Protein AF-A0A6A3ACA2-F1 (afdb_monomer)

Organism: Hibiscus syriacus (NCBI:txid106335)

Secondary structure (DSSP, 8-state):
---------------PPP------------------------------SSHHHHHHHHS-S---SS------TT--HHHHHHHHHHHHHHHHHHHHHHHHHHHHHHHHHHHHHHHHHHHHHHHHHHHHHHTTTTT-HHHHHHTGGGTS-GGG------GGGGSSHHHHHHHHHHHHHHH-HHHHHHTT--HHHHHHHHHHHHHHHHHHHHHHHHS--

Structure (mmCIF, N/CA/C/O backbone):
data_AF-A0A6A3ACA2-F1
#
_entry.id   AF-A0A6A3ACA2-F1
#
loop_
_atom_site.group_PDB
_atom_site.id
_atom_site.type_symbol
_atom_site.label_atom_id
_atom_site.label_alt_id
_atom_site.label_comp_id
_atom_site.label_asym_id
_atom_site.label_entity_id
_atom_site.label_seq_id
_atom_site.pdbx_PDB_ins_code
_atom_site.Cartn_x
_atom_site.Cartn_y
_atom_site.Cartn_z
_atom_site.occupancy
_atom_site.B_iso_or_equiv
_atom_site.auth_seq_id
_atom_site.auth_comp_id
_atom_site.auth_asym_id
_atom_site.auth_atom_id
_atom_site.pdbx_PDB_model_num
ATOM 1 N N . MET A 1 1 ? -35.485 54.788 -25.931 1.00 47.25 1 MET A N 1
ATOM 2 C CA . MET A 1 1 ? -34.136 55.385 -25.833 1.00 47.25 1 MET A CA 1
ATOM 3 C C . MET A 1 1 ? -33.725 55.405 -24.374 1.00 47.25 1 MET A C 1
ATOM 5 O O . MET A 1 1 ? -34.568 55.709 -23.544 1.00 47.25 1 MET A O 1
ATOM 9 N N . GLY A 1 2 ? -32.459 55.101 -24.097 1.00 43.56 2 GLY A N 1
ATOM 10 C CA . GLY A 1 2 ? -31.851 55.176 -22.765 1.00 43.56 2 GLY A CA 1
ATOM 11 C C . GLY A 1 2 ? -31.541 53.794 -22.188 1.00 43.56 2 GLY A C 1
ATOM 12 O O . GLY A 1 2 ? -32.318 52.868 -22.372 1.00 43.56 2 GLY A O 1
ATOM 13 N N . SER A 1 3 ? -30.416 53.531 -21.534 1.00 47.91 3 SER A N 1
ATOM 14 C CA . SER A 1 3 ? -29.165 54.272 -21.349 1.00 47.91 3 SER A CA 1
ATOM 15 C C . SER A 1 3 ? -28.106 53.217 -20.996 1.00 47.91 3 SER A C 1
ATOM 17 O O . SER A 1 3 ? -28.395 52.280 -20.257 1.00 47.91 3 SER A O 1
ATOM 19 N N . ARG A 1 4 ? -26.887 53.344 -21.532 1.00 50.41 4 ARG A N 1
ATOM 20 C CA . ARG A 1 4 ? -25.704 52.593 -21.068 1.00 50.41 4 ARG A CA 1
ATOM 21 C C . ARG A 1 4 ? -25.206 53.170 -19.737 1.00 50.41 4 ARG A C 1
ATOM 23 O O . ARG A 1 4 ? -25.354 54.370 -19.516 1.00 50.41 4 ARG A O 1
ATOM 30 N N . PRO A 1 5 ? -24.532 52.354 -18.915 1.00 53.28 5 PRO A N 1
ATOM 31 C CA . PRO A 1 5 ? -23.137 52.656 -18.537 1.00 53.28 5 PRO A CA 1
ATOM 32 C C . PRO A 1 5 ? -22.272 51.369 -18.535 1.00 53.28 5 PRO A C 1
ATOM 34 O O . PRO A 1 5 ? -22.750 50.302 -18.180 1.00 53.28 5 PRO A O 1
ATOM 37 N N . SER A 1 6 ? -21.091 51.307 -19.159 1.00 43.03 6 SER A N 1
ATOM 38 C CA . SER A 1 6 ? -19.774 51.918 -18.866 1.00 43.03 6 SER A CA 1
ATOM 39 C C . SER A 1 6 ? -18.926 51.170 -17.811 1.00 43.03 6 SER A C 1
ATOM 41 O O . SER A 1 6 ? -19.187 51.253 -16.621 1.00 43.03 6 SER A O 1
ATOM 43 N N . SER A 1 7 ? -17.880 50.506 -18.333 1.00 44.88 7 SER A N 1
ATOM 44 C CA . SER A 1 7 ? -16.470 50.430 -17.880 1.00 44.88 7 SER A CA 1
ATOM 45 C C . SER A 1 7 ? -16.056 49.774 -16.542 1.00 44.88 7 SER A C 1
ATOM 47 O O . SER A 1 7 ? -16.147 50.386 -15.491 1.00 44.88 7 SER A O 1
ATOM 49 N N . ALA A 1 8 ? -15.469 48.569 -16.673 1.00 52.50 8 ALA A N 1
ATOM 50 C CA . ALA A 1 8 ? -14.104 48.118 -16.292 1.00 52.50 8 ALA A CA 1
ATOM 51 C C . ALA A 1 8 ? -13.493 48.332 -14.862 1.00 52.50 8 ALA A C 1
ATOM 53 O O . ALA A 1 8 ? -13.863 49.253 -14.148 1.00 52.50 8 ALA A O 1
ATOM 54 N N . PRO A 1 9 ? -12.512 47.483 -14.439 1.00 49.97 9 PRO A N 1
ATOM 55 C CA . PRO A 1 9 ? -12.306 47.059 -13.038 1.00 49.97 9 PRO A CA 1
ATOM 56 C C . PRO A 1 9 ? -10.970 47.489 -12.375 1.00 49.97 9 PRO A C 1
ATOM 58 O O . PRO A 1 9 ? -10.012 47.787 -13.086 1.00 49.97 9 PRO A O 1
ATOM 61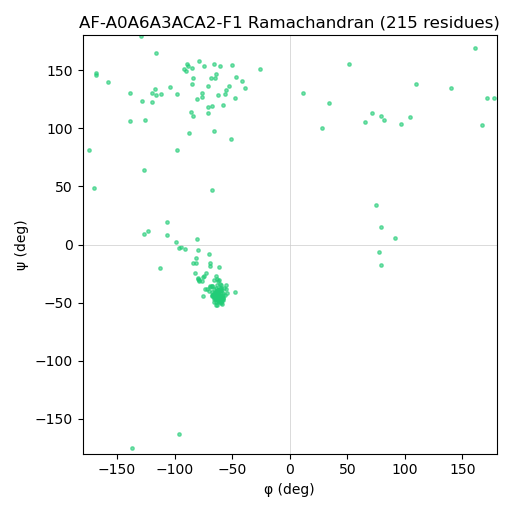 N N . ARG A 1 10 ? -10.883 47.406 -11.023 1.00 42.62 10 ARG A N 1
ATOM 62 C CA . ARG A 1 10 ? -9.692 47.172 -10.130 1.00 42.62 10 ARG A CA 1
ATOM 63 C C . ARG A 1 10 ? -9.999 47.625 -8.674 1.00 42.62 10 ARG A C 1
ATOM 65 O O . ARG A 1 10 ? -10.922 48.411 -8.513 1.00 42.62 10 ARG A O 1
ATOM 72 N N . PRO A 1 11 ? -9.177 47.329 -7.637 1.00 46.31 11 PRO A N 1
ATOM 73 C CA . PRO A 1 11 ? -8.408 46.127 -7.302 1.00 46.31 11 PRO A CA 1
ATOM 74 C C . PRO A 1 11 ? -8.650 45.631 -5.842 1.00 46.31 11 PRO A C 1
ATOM 76 O O . PRO A 1 11 ? -9.384 46.210 -5.052 1.00 46.31 11 PRO A O 1
ATOM 79 N N . ARG A 1 12 ? -7.971 44.524 -5.525 1.00 35.66 12 ARG A N 1
ATOM 80 C CA . ARG A 1 12 ? -7.859 43.761 -4.268 1.00 35.66 12 ARG A CA 1
ATOM 81 C C . ARG A 1 12 ? -7.461 44.591 -3.033 1.00 35.66 12 ARG A C 1
ATOM 83 O O . ARG A 1 12 ? -6.466 45.306 -3.085 1.00 35.66 12 ARG A O 1
ATOM 90 N N . ALA A 1 13 ? -8.135 44.354 -1.904 1.00 36.62 13 ALA A N 1
ATOM 91 C CA . ALA A 1 13 ? -7.670 44.717 -0.564 1.00 36.62 13 ALA A CA 1
ATOM 92 C C . ALA A 1 13 ? -7.732 43.488 0.360 1.00 36.62 13 ALA A C 1
ATOM 94 O O . ALA A 1 13 ? -8.762 42.829 0.482 1.00 36.62 13 ALA A O 1
ATOM 95 N N . THR A 1 14 ? -6.588 43.152 0.947 1.00 38.88 14 THR A N 1
ATOM 96 C CA . THR A 1 14 ? -6.381 42.136 1.984 1.00 38.88 14 THR A CA 1
ATOM 97 C C . THR A 1 14 ? -6.773 42.714 3.342 1.00 38.88 14 THR A C 1
ATOM 99 O O . THR A 1 14 ? -6.237 43.754 3.718 1.00 38.88 14 THR A O 1
ATOM 102 N N . ALA A 1 15 ? -7.671 42.050 4.071 1.00 38.25 15 ALA A N 1
ATOM 103 C CA . ALA A 1 15 ? -8.014 42.390 5.450 1.00 38.25 15 ALA A CA 1
ATOM 104 C C . ALA A 1 15 ? -7.358 41.392 6.417 1.00 38.25 15 ALA A C 1
ATOM 106 O O . ALA A 1 15 ? -7.331 40.190 6.162 1.00 38.25 15 ALA A O 1
ATOM 107 N N . SER A 1 16 ? -6.787 41.951 7.475 1.00 38.53 16 SER A N 1
ATOM 108 C CA . SER A 1 16 ? -5.917 41.368 8.494 1.00 38.53 16 SER A CA 1
ATOM 109 C C . SER A 1 16 ? -6.671 40.846 9.726 1.00 38.53 16 SER A C 1
ATOM 111 O O . SER A 1 16 ? -7.704 41.398 10.101 1.00 38.53 16 SER A O 1
ATOM 113 N N . ASP A 1 17 ? -6.087 39.826 10.364 1.00 41.94 17 ASP A N 1
ATOM 114 C CA . ASP A 1 17 ? -6.411 39.275 11.691 1.00 41.94 17 ASP A CA 1
ATOM 115 C C . ASP A 1 17 ? -6.261 40.292 12.846 1.00 41.94 17 ASP A C 1
ATOM 117 O O . ASP A 1 17 ? -5.400 41.176 12.771 1.00 41.94 17 ASP A O 1
ATOM 121 N N . PRO A 1 18 ? -7.003 40.129 13.962 1.00 44.16 18 PRO A N 1
ATOM 122 C CA . PRO A 1 18 ? -6.742 40.826 15.216 1.00 44.16 18 PRO A CA 1
ATOM 123 C C . PRO A 1 18 ? -5.942 39.956 16.207 1.00 44.16 18 PRO A C 1
ATOM 125 O O . PRO A 1 18 ? -6.336 38.839 16.540 1.00 44.16 18 PRO A O 1
ATOM 128 N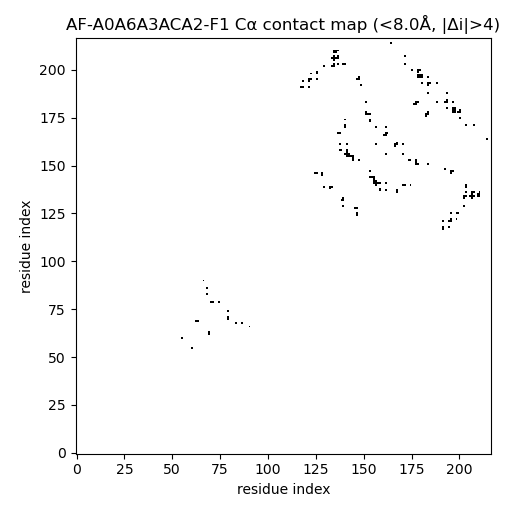 N . VAL A 1 19 ? -4.851 40.509 16.747 1.00 36.22 19 VAL A N 1
ATOM 129 C CA . VAL A 1 19 ? -4.143 39.992 17.932 1.00 36.22 19 VAL A CA 1
ATOM 130 C C . VAL A 1 19 ? -4.338 40.977 19.082 1.00 36.22 19 VAL A C 1
ATOM 132 O O . VAL A 1 19 ? -4.146 42.181 18.919 1.00 36.22 19 VAL A O 1
ATOM 135 N N . PHE A 1 20 ? -4.753 40.434 20.227 1.00 35.25 20 PHE A N 1
ATOM 136 C CA . PHE A 1 20 ? -4.982 41.130 21.488 1.00 35.25 20 PHE A CA 1
ATOM 137 C C . PHE A 1 20 ? -3.715 41.175 22.359 1.00 35.25 20 PHE A C 1
ATOM 139 O O . PHE A 1 20 ? -2.813 40.349 22.243 1.00 35.25 20 PHE A O 1
ATOM 146 N N . ASP A 1 21 ? -3.737 42.196 23.207 1.00 33.06 21 ASP A N 1
ATOM 147 C CA . ASP A 1 21 ? -2.762 42.838 24.082 1.00 33.06 21 ASP A CA 1
ATOM 148 C C . ASP A 1 21 ? -1.929 41.949 25.034 1.00 33.06 21 ASP A C 1
ATOM 150 O O . ASP A 1 21 ? -2.361 40.884 25.476 1.00 33.06 21 ASP A O 1
ATOM 154 N N . GLY A 1 22 ? -0.738 42.440 25.401 1.00 34.34 22 GLY A N 1
ATOM 155 C CA . GLY A 1 22 ? 0.149 41.812 26.385 1.00 34.34 22 GLY A CA 1
ATOM 156 C C . GLY A 1 22 ? 1.389 42.652 26.710 1.00 34.34 22 GLY A C 1
ATOM 157 O O . GLY A 1 22 ? 2.472 42.441 26.172 1.00 34.34 22 GLY A O 1
ATOM 158 N N . GLN A 1 23 ? 1.200 43.627 27.591 1.00 38.34 23 GLN A N 1
ATOM 159 C CA . GLN A 1 23 ? 2.111 44.691 28.009 1.00 38.34 23 GLN A CA 1
ATOM 160 C C . GLN A 1 23 ? 3.479 44.272 28.615 1.00 38.34 23 GLN A C 1
ATOM 162 O O . GLN A 1 23 ? 3.570 43.655 29.669 1.00 38.34 23 GLN A O 1
ATOM 167 N N . ASN A 1 24 ? 4.539 44.727 27.938 1.00 33.62 24 ASN A N 1
ATOM 168 C CA . ASN A 1 24 ? 5.817 45.329 28.373 1.00 33.62 24 ASN A CA 1
ATOM 169 C C . ASN A 1 24 ? 6.249 45.296 29.869 1.00 33.62 24 ASN A C 1
ATOM 171 O O . ASN A 1 24 ? 5.550 45.862 30.710 1.00 33.62 24 ASN A O 1
ATOM 175 N N . LYS A 1 25 ? 7.499 44.859 30.151 1.00 34.81 25 LYS A N 1
ATOM 176 C CA . LYS A 1 25 ? 8.558 45.664 30.832 1.00 34.81 25 LYS A CA 1
ATOM 177 C C . LYS A 1 25 ? 9.878 44.900 31.100 1.00 34.81 25 LYS A C 1
ATOM 179 O O . LYS A 1 25 ? 9.884 43.920 31.830 1.00 34.81 25 LYS A O 1
ATOM 184 N N . GLY A 1 26 ? 10.993 45.487 30.635 1.00 29.75 26 GLY A N 1
ATOM 185 C CA . GLY A 1 26 ? 12.247 45.646 31.406 1.00 29.75 26 GLY A CA 1
ATOM 186 C C . GLY A 1 26 ? 13.385 44.621 31.230 1.00 29.75 26 GLY A C 1
ATOM 187 O O . GLY A 1 26 ? 13.356 43.561 31.839 1.00 29.75 26 GLY A O 1
ATOM 188 N N . GLY A 1 27 ? 14.444 44.989 30.492 1.00 27.48 27 GLY A N 1
ATOM 189 C CA . GLY A 1 27 ? 15.825 44.488 30.703 1.00 27.48 27 GLY A CA 1
ATOM 190 C C . GLY A 1 27 ? 16.649 45.477 31.562 1.00 27.48 27 GLY A C 1
ATOM 191 O O . GLY A 1 27 ? 16.025 46.388 32.113 1.00 27.48 27 GLY A O 1
ATOM 192 N N . PRO A 1 28 ? 18.006 45.428 31.615 1.00 46.38 28 PRO A N 1
ATOM 193 C CA . PRO A 1 28 ? 18.956 44.477 31.005 1.00 46.38 28 PRO A CA 1
ATOM 194 C C . PRO A 1 28 ? 20.129 44.016 31.939 1.00 46.38 28 PRO A C 1
ATOM 196 O O . PRO A 1 28 ? 20.223 44.414 33.092 1.00 46.38 28 PRO A O 1
ATOM 199 N N . GLU A 1 29 ? 21.060 43.237 31.358 1.00 28.83 29 GLU A N 1
ATOM 200 C CA . GLU A 1 29 ? 22.532 43.247 31.587 1.00 28.83 29 GLU A CA 1
ATOM 201 C C . GLU A 1 29 ? 23.255 42.147 32.437 1.00 28.83 29 GLU A C 1
ATOM 203 O O . GLU A 1 29 ? 23.161 42.071 33.654 1.00 28.83 29 GLU A O 1
ATOM 208 N N . VAL A 1 30 ? 24.026 41.317 31.702 1.00 32.09 30 VAL A N 1
ATOM 209 C CA . VAL A 1 30 ? 25.399 40.754 31.877 1.00 32.09 30 VAL A CA 1
ATOM 210 C C . VAL A 1 30 ? 25.958 40.410 33.275 1.00 32.09 30 VAL A C 1
ATOM 212 O O . VAL A 1 30 ? 26.288 41.295 34.049 1.00 32.09 30 VAL A O 1
ATOM 215 N N . ALA A 1 31 ? 26.338 39.134 33.482 1.00 31.28 31 ALA A N 1
ATOM 216 C CA . ALA A 1 31 ? 27.654 38.745 34.031 1.00 31.28 31 ALA A CA 1
ATOM 217 C C . ALA A 1 31 ? 27.946 37.235 33.899 1.00 31.28 31 ALA A C 1
ATOM 219 O O . ALA A 1 31 ? 27.084 36.369 33.971 1.00 31.28 31 ALA A O 1
ATOM 220 N N . ARG A 1 32 ? 29.230 36.958 33.689 1.00 29.80 32 ARG A N 1
ATOM 221 C CA . ARG A 1 32 ? 29.922 35.699 33.380 1.00 29.80 32 ARG A CA 1
ATOM 222 C C . ARG A 1 32 ? 30.357 34.995 34.681 1.00 29.80 32 ARG A C 1
ATOM 224 O O . ARG A 1 32 ? 30.800 35.711 35.572 1.00 29.80 32 ARG A O 1
ATOM 231 N N . ARG A 1 33 ? 30.413 33.647 34.701 1.00 30.69 33 ARG A N 1
ATOM 232 C CA . ARG A 1 33 ? 31.520 32.770 35.206 1.00 30.69 33 ARG A CA 1
ATOM 233 C C . ARG A 1 33 ? 31.092 31.501 35.990 1.00 30.69 33 ARG A C 1
ATOM 235 O O . ARG A 1 33 ? 30.312 31.559 36.926 1.00 30.69 33 ARG A O 1
ATOM 242 N N . THR A 1 34 ? 31.761 30.401 35.604 1.00 29.86 34 THR A N 1
ATOM 243 C CA . THR A 1 34 ? 32.334 29.286 36.403 1.00 29.86 34 THR A CA 1
ATOM 244 C C . THR A 1 34 ? 31.437 28.236 37.086 1.00 29.86 34 THR A C 1
ATOM 246 O O . THR A 1 34 ? 30.817 28.487 38.109 1.00 29.86 34 THR A O 1
ATOM 249 N N . SER A 1 35 ? 31.552 26.996 36.579 1.00 36.69 35 SER A N 1
ATOM 250 C CA . SER A 1 35 ? 31.660 25.735 37.348 1.00 36.69 35 SER A CA 1
ATOM 251 C C . SER A 1 35 ? 32.602 25.916 38.551 1.00 36.69 35 SER A C 1
ATOM 253 O O . SER A 1 35 ? 33.612 26.595 38.387 1.00 36.69 35 SER A O 1
ATOM 255 N N . VAL A 1 36 ? 32.385 25.385 39.758 1.00 32.19 36 VAL A N 1
ATOM 256 C CA . VAL A 1 36 ? 32.336 23.973 40.192 1.00 32.19 36 VAL A CA 1
ATOM 257 C C . VAL A 1 36 ? 31.750 23.957 41.622 1.00 32.19 36 VAL A C 1
ATOM 259 O O . VAL A 1 36 ? 32.039 24.881 42.378 1.00 32.19 36 VAL A O 1
ATOM 262 N N . GLY A 1 37 ? 31.006 22.924 42.043 1.00 30.41 37 GLY A N 1
ATOM 263 C CA . GLY A 1 37 ? 30.643 22.777 43.464 1.00 30.41 37 GLY A CA 1
ATOM 264 C C . GLY A 1 37 ? 29.543 21.759 43.784 1.00 30.41 37 GLY A C 1
ATOM 265 O O . GLY A 1 37 ? 28.365 22.023 43.602 1.00 30.41 37 GLY A O 1
ATOM 266 N N . SER A 1 38 ? 29.990 20.608 44.275 1.00 31.08 38 SER A N 1
ATOM 267 C CA . SER A 1 38 ? 29.355 19.433 44.890 1.00 31.08 38 SER A CA 1
ATOM 268 C C . SER A 1 38 ? 27.993 19.515 45.623 1.00 31.08 38 SER A C 1
ATOM 270 O O . SER A 1 38 ? 27.727 20.431 46.389 1.00 31.08 38 SER A O 1
ATOM 272 N N . SER A 1 39 ? 27.297 18.362 45.568 1.00 32.31 39 SER A N 1
ATOM 273 C CA . SER A 1 39 ? 26.507 17.701 46.637 1.00 32.31 39 SER A CA 1
ATOM 274 C C . SER A 1 39 ? 25.087 18.195 46.979 1.00 32.31 39 SER A C 1
ATOM 276 O O . SER A 1 39 ? 24.910 19.161 47.710 1.00 32.31 39 SER A O 1
ATOM 278 N N . SER A 1 40 ? 24.062 17.392 46.650 1.00 37.16 40 SER A N 1
ATOM 279 C CA . SER A 1 40 ? 23.339 16.554 47.639 1.00 37.16 40 SER A CA 1
ATOM 280 C C . SER A 1 40 ? 22.074 15.884 47.060 1.00 37.16 40 SER A C 1
ATOM 282 O O . SER A 1 40 ? 21.192 16.508 46.487 1.00 37.16 40 SER A O 1
ATOM 284 N N . SER A 1 41 ? 22.029 14.561 47.215 1.00 35.19 41 SER A N 1
ATOM 285 C CA . SER A 1 41 ? 20.892 13.745 47.662 1.00 35.19 41 SER A CA 1
ATOM 286 C C . SER A 1 41 ? 19.456 14.230 47.399 1.00 35.19 41 SER A C 1
ATOM 288 O O . SER A 1 41 ? 18.876 14.882 48.256 1.00 35.19 41 SER A O 1
ATOM 290 N N . MET A 1 42 ? 18.787 13.710 46.363 1.00 38.16 42 MET A N 1
ATOM 291 C CA . MET A 1 42 ? 17.349 13.415 46.461 1.00 38.16 42 MET A CA 1
ATOM 292 C C . MET A 1 42 ? 17.040 12.085 45.779 1.00 38.16 42 MET A C 1
ATOM 294 O O . MET A 1 42 ? 17.089 11.933 44.560 1.00 38.16 42 MET A O 1
ATOM 298 N N . LYS A 1 43 ? 16.776 11.086 46.621 1.00 40.56 43 LYS A N 1
ATOM 299 C CA . LYS A 1 43 ? 16.369 9.743 46.228 1.00 40.56 43 LYS A CA 1
ATOM 300 C C . LYS A 1 43 ? 14.945 9.829 45.685 1.00 40.56 43 LYS A C 1
ATOM 302 O O . LYS A 1 43 ? 14.020 10.213 46.393 1.00 40.56 43 LYS A O 1
ATOM 307 N N . LYS A 1 44 ? 14.799 9.473 44.414 1.00 39.38 44 LYS A N 1
ATOM 308 C CA . LYS A 1 44 ? 13.535 9.295 43.703 1.00 39.38 44 LYS A CA 1
ATOM 309 C C . LYS A 1 44 ? 12.794 8.104 44.319 1.00 39.38 44 LYS A C 1
ATOM 311 O O . LYS A 1 44 ? 13.103 6.960 43.999 1.00 39.38 44 LYS A O 1
ATOM 316 N N . ALA A 1 45 ? 11.856 8.366 45.225 1.00 35.75 45 ALA A N 1
ATOM 317 C CA . ALA A 1 45 ? 10.912 7.356 45.684 1.00 35.75 45 ALA A CA 1
ATOM 318 C C . ALA A 1 45 ? 9.743 7.296 44.694 1.00 35.75 45 ALA A C 1
ATOM 320 O O . ALA A 1 45 ? 8.965 8.235 44.545 1.00 35.75 45 ALA A O 1
ATOM 321 N N . SER A 1 46 ? 9.694 6.183 43.971 1.00 46.44 46 SER A N 1
ATOM 322 C CA . SER A 1 46 ? 8.548 5.723 43.201 1.00 46.44 46 SER A CA 1
ATOM 323 C C . SER A 1 46 ? 7.472 5.262 44.183 1.00 46.44 46 SER A C 1
ATOM 325 O O . SER A 1 46 ? 7.675 4.264 44.867 1.00 46.44 46 SER A O 1
ATOM 327 N N . SER A 1 47 ? 6.342 5.966 44.252 1.00 42.44 47 SER A N 1
ATOM 328 C CA . SER A 1 47 ? 5.227 5.617 45.144 1.00 42.44 47 SER A CA 1
ATOM 329 C C . SER A 1 47 ? 3.920 5.511 44.362 1.00 42.44 47 SER A C 1
ATOM 331 O O . SER A 1 47 ? 2.991 6.280 44.568 1.00 42.44 47 SER A O 1
ATOM 333 N N . THR A 1 48 ? 3.841 4.547 43.445 1.00 50.06 48 THR A N 1
ATOM 334 C CA . THR A 1 48 ? 2.560 4.054 42.902 1.00 50.06 48 THR A CA 1
ATOM 335 C C . THR A 1 48 ? 2.005 2.874 43.710 1.00 50.06 48 THR A C 1
ATOM 337 O O . THR A 1 48 ? 0.892 2.432 43.450 1.00 50.06 48 THR A O 1
ATOM 340 N N . ALA A 1 49 ? 2.740 2.391 44.720 1.00 51.28 49 ALA A N 1
ATOM 341 C CA . ALA A 1 49 ? 2.344 1.256 45.557 1.00 51.28 49 ALA A CA 1
ATOM 342 C C . ALA A 1 49 ? 1.352 1.611 46.686 1.00 51.28 49 ALA A C 1
ATOM 344 O O . ALA A 1 49 ? 0.709 0.717 47.216 1.00 51.28 49 ALA A O 1
ATOM 345 N N . ASN A 1 50 ? 1.177 2.895 47.026 1.00 50.50 50 ASN A N 1
ATOM 346 C CA . ASN A 1 50 ? 0.410 3.304 48.215 1.00 50.50 50 ASN A CA 1
ATOM 347 C C . ASN A 1 50 ? -1.058 3.682 47.938 1.00 50.50 50 ASN A C 1
ATOM 349 O O . ASN A 1 50 ? -1.785 3.995 48.871 1.00 50.50 50 ASN A O 1
ATOM 353 N N . ILE A 1 51 ? -1.512 3.676 46.678 1.00 55.75 51 ILE A N 1
ATOM 354 C CA . ILE A 1 51 ? -2.894 4.073 46.333 1.00 55.75 51 ILE A CA 1
ATOM 355 C C . ILE A 1 51 ? -3.888 2.928 46.601 1.00 55.75 51 ILE A C 1
ATOM 357 O O . ILE A 1 51 ? -5.052 3.169 46.906 1.00 55.75 51 ILE A O 1
ATOM 361 N N . VAL A 1 52 ? -3.435 1.675 46.499 1.00 54.62 52 VAL A N 1
ATOM 362 C CA . VAL A 1 52 ? -4.298 0.492 46.667 1.00 54.62 52 VAL A CA 1
ATOM 363 C C . VAL A 1 52 ? -4.640 0.203 48.132 1.00 54.62 52 VAL A C 1
ATOM 365 O O . VAL A 1 52 ? -5.743 -0.255 48.407 1.00 54.62 52 VAL A O 1
ATOM 368 N N . ASP A 1 53 ? -3.732 0.522 49.056 1.00 51.34 53 ASP A N 1
ATOM 369 C CA . ASP A 1 53 ? -3.860 0.238 50.496 1.00 51.34 53 ASP A CA 1
ATOM 370 C C . ASP A 1 53 ? -4.786 1.241 51.221 1.00 51.34 53 ASP A C 1
ATOM 372 O O . ASP A 1 53 ? -5.509 0.913 52.167 1.00 51.34 53 ASP A O 1
ATOM 376 N N . ASP A 1 54 ? -4.828 2.479 50.724 1.00 52.38 54 ASP A N 1
ATOM 377 C CA . ASP A 1 54 ? -5.633 3.563 51.299 1.00 52.38 54 ASP A CA 1
ATOM 378 C C . ASP A 1 54 ? -7.134 3.413 50.973 1.00 52.38 54 ASP A C 1
ATOM 380 O O . ASP A 1 54 ? -8.010 3.761 51.766 1.00 52.38 54 ASP A O 1
ATOM 384 N N . LEU A 1 55 ? -7.459 2.775 49.843 1.00 51.03 55 LEU A N 1
ATOM 385 C CA . LEU A 1 55 ? -8.843 2.474 49.459 1.00 51.03 55 LEU A CA 1
ATOM 386 C C . LEU A 1 55 ? -9.461 1.318 50.261 1.00 51.03 55 LEU A C 1
AT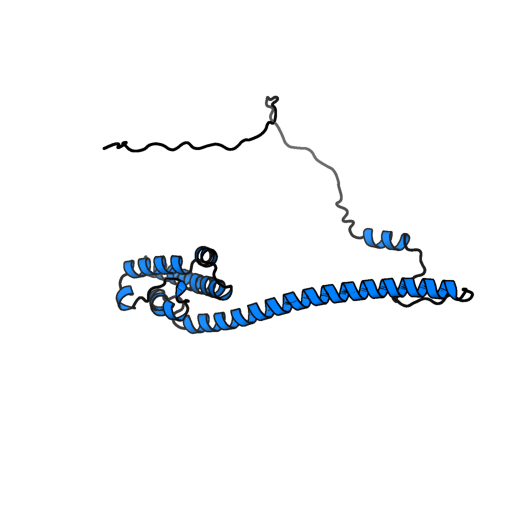OM 388 O O . LEU A 1 55 ? -10.678 1.304 50.457 1.00 51.03 55 LEU A O 1
ATOM 392 N N . SER A 1 56 ? -8.651 0.379 50.761 1.00 55.78 56 SER A N 1
ATOM 393 C CA . SER A 1 56 ? -9.122 -0.701 51.643 1.00 55.78 56 SER A CA 1
ATOM 394 C C . SER A 1 56 ? -9.461 -0.230 53.056 1.00 55.78 56 SER A C 1
ATOM 396 O O . SER A 1 56 ? -10.287 -0.848 53.720 1.00 55.78 56 SER A O 1
ATOM 398 N N . SER A 1 57 ? -8.875 0.877 53.515 1.00 55.44 57 SER A N 1
ATOM 399 C CA . SER A 1 57 ? -9.072 1.368 54.886 1.00 55.44 57 SER A CA 1
ATOM 400 C C . SER A 1 57 ? -10.364 2.180 55.058 1.00 55.44 57 SER A C 1
ATOM 402 O O . SER A 1 57 ? -10.921 2.235 56.153 1.00 55.44 57 SER A O 1
ATOM 404 N N . ILE A 1 58 ? -10.888 2.770 53.976 1.00 58.72 58 ILE A N 1
ATOM 405 C CA . ILE A 1 58 ? -12.170 3.500 53.973 1.00 58.72 58 ILE A CA 1
ATOM 406 C C . ILE A 1 58 ? -13.375 2.546 53.892 1.00 58.72 58 ILE A C 1
ATOM 408 O O . ILE A 1 58 ? -14.446 2.850 54.421 1.00 58.72 58 ILE A O 1
ATOM 412 N N . PHE A 1 59 ? -13.216 1.377 53.268 1.00 57.47 59 PHE A N 1
ATOM 413 C CA . PHE A 1 59 ? -14.254 0.348 53.192 1.00 57.47 59 PHE A CA 1
ATOM 414 C C . PHE A 1 59 ? -14.002 -0.700 54.281 1.00 57.47 59 PHE A C 1
ATOM 416 O O . PHE A 1 59 ? -13.382 -1.729 54.040 1.00 57.47 59 PHE A O 1
ATOM 423 N N . GLY A 1 60 ? -14.436 -0.390 55.507 1.00 43.31 60 GLY A N 1
ATOM 424 C CA . GLY A 1 60 ? -14.207 -1.201 56.705 1.00 43.31 60 GLY A CA 1
ATOM 425 C C . GLY A 1 60 ? -14.309 -2.716 56.481 1.00 43.31 60 GLY A C 1
ATOM 426 O O . GLY A 1 60 ? -15.236 -3.212 55.841 1.00 43.31 60 GLY A O 1
ATOM 427 N N . ALA A 1 61 ? -13.329 -3.429 57.036 1.00 44.56 61 ALA A N 1
ATOM 428 C CA . ALA A 1 61 ? -13.154 -4.873 56.990 1.00 44.56 61 ALA A CA 1
ATOM 429 C C . ALA A 1 61 ? -14.416 -5.655 57.414 1.00 44.56 61 ALA A C 1
ATOM 431 O O . ALA A 1 61 ? -14.605 -5.950 58.589 1.00 44.56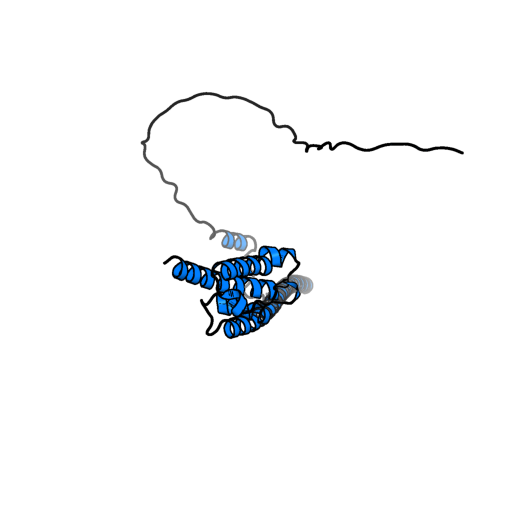 61 ALA A O 1
ATOM 432 N N . ALA A 1 62 ? -15.265 -5.986 56.436 1.00 44.22 62 ALA A N 1
ATOM 433 C CA . ALA A 1 62 ? -16.230 -7.093 56.434 1.00 44.22 62 ALA A CA 1
ATOM 434 C C . ALA A 1 62 ? -16.840 -7.279 55.027 1.00 44.22 62 ALA A C 1
ATOM 436 O O . ALA A 1 62 ? -18.056 -7.340 54.858 1.00 44.22 62 ALA A O 1
ATOM 437 N N . ALA A 1 63 ? -16.002 -7.331 53.992 1.00 44.53 63 ALA A N 1
ATOM 438 C CA . ALA A 1 63 ? -16.403 -7.863 52.697 1.00 44.53 63 ALA A CA 1
ATOM 439 C C . ALA A 1 63 ? -15.403 -8.957 52.338 1.00 44.53 63 ALA A C 1
ATOM 441 O O . ALA A 1 63 ? -14.237 -8.675 52.059 1.00 44.53 63 ALA A O 1
ATOM 442 N N . SER A 1 64 ? -15.846 -10.211 52.414 1.00 42.88 64 SER A N 1
ATOM 443 C CA . SER A 1 64 ? -15.127 -11.333 51.820 1.00 42.88 64 SER A CA 1
ATOM 444 C C . SER A 1 64 ? -14.695 -10.978 50.387 1.00 42.88 64 SER A C 1
ATOM 446 O O . SER A 1 64 ? -15.432 -10.297 49.676 1.00 42.88 64 SER A O 1
ATOM 448 N N . PRO A 1 65 ? -13.519 -11.436 49.927 1.00 49.75 65 PRO A N 1
ATOM 449 C CA . PRO A 1 65 ? -13.047 -11.180 48.567 1.00 49.75 65 PRO A CA 1
ATOM 450 C C . PRO A 1 65 ? -13.865 -11.938 47.507 1.00 49.75 65 PRO A C 1
ATOM 452 O O . PRO A 1 65 ? -13.694 -11.705 46.311 1.00 49.75 65 PRO A O 1
ATOM 455 N N . SER A 1 66 ? -14.760 -12.841 47.922 1.00 51.44 66 SER A N 1
ATOM 456 C CA . SER A 1 66 ? -15.808 -13.369 47.061 1.00 51.44 66 SER A CA 1
ATOM 457 C C . SER A 1 66 ? -16.894 -12.304 46.942 1.00 51.44 66 SER A C 1
ATOM 459 O O . SER A 1 66 ? -17.386 -11.801 47.945 1.00 51.44 66 SER A O 1
ATOM 461 N N . GLY A 1 67 ? -17.280 -11.932 45.722 1.00 58.78 67 GLY A N 1
ATOM 462 C CA . GLY A 1 67 ? -18.423 -11.047 45.472 1.00 58.78 67 GLY A CA 1
ATOM 463 C C . GLY A 1 67 ? -19.757 -11.705 45.837 1.00 58.78 67 GLY A C 1
ATOM 464 O O . GLY A 1 67 ? -20.670 -11.706 45.025 1.00 58.78 67 GLY A O 1
ATOM 465 N N . GLU A 1 68 ? -19.849 -12.328 47.005 1.00 64.88 68 GLU A N 1
ATOM 466 C CA . GLU A 1 68 ? -20.900 -13.218 47.466 1.00 64.88 68 GLU A CA 1
ATOM 467 C C . GLU A 1 68 ? -21.580 -12.583 48.685 1.00 64.88 68 GLU A C 1
ATOM 469 O O . GLU A 1 68 ? -20.930 -12.031 49.576 1.00 64.88 68 GLU A O 1
ATOM 474 N N . PHE A 1 69 ? -22.914 -12.587 48.695 1.00 75.75 69 PHE A N 1
ATOM 475 C CA . PHE A 1 69 ? -23.698 -11.886 49.708 1.00 75.75 69 PHE A CA 1
ATOM 476 C C . PHE A 1 69 ? -23.516 -12.534 51.089 1.00 75.75 69 PHE A C 1
ATOM 478 O O . PHE A 1 69 ? -23.861 -13.695 51.281 1.00 75.75 69 PHE A O 1
ATOM 485 N N . GLN A 1 70 ? -23.007 -11.775 52.062 1.00 76.12 70 GLN A N 1
ATOM 486 C CA . GLN A 1 70 ? -22.737 -12.283 53.408 1.00 76.12 70 GLN A CA 1
ATOM 487 C C . GLN A 1 70 ? -23.976 -12.211 54.316 1.00 76.12 70 GLN A C 1
ATOM 489 O O . GLN A 1 70 ? -24.432 -11.120 54.690 1.00 76.12 70 GLN A O 1
ATOM 494 N N . GLU A 1 71 ? -24.486 -13.380 54.705 1.00 70.12 71 GLU A N 1
ATOM 495 C CA . GLU A 1 71 ? -25.583 -13.528 55.664 1.00 70.12 71 GLU A CA 1
ATOM 496 C C . GLU A 1 71 ? -25.139 -13.171 57.091 1.00 70.12 71 GLU A C 1
ATOM 498 O O . GLU A 1 71 ? -24.048 -13.534 57.526 1.00 70.12 71 GLU A O 1
ATOM 503 N N . VAL A 1 72 ? -25.980 -12.427 57.818 1.00 75.44 72 VAL A N 1
ATOM 504 C CA . VAL A 1 72 ? -25.730 -12.027 59.212 1.00 75.44 72 VAL A CA 1
ATOM 505 C C . VAL A 1 72 ? -26.841 -12.596 60.094 1.00 75.44 72 VAL A C 1
ATOM 507 O O . VAL A 1 72 ? -28.030 -12.359 59.857 1.00 75.44 72 VAL A O 1
ATOM 510 N N . GLU A 1 73 ? -26.444 -13.377 61.098 1.00 61.69 73 GLU A N 1
ATOM 511 C CA . GLU A 1 73 ? -27.336 -14.050 62.043 1.00 61.69 73 GLU A CA 1
ATOM 512 C C . GLU A 1 73 ? -27.887 -13.037 63.071 1.00 61.69 73 GLU A C 1
ATOM 514 O O . GLU A 1 73 ? -27.138 -12.231 63.620 1.00 61.69 73 GLU A O 1
ATOM 519 N N . GLY A 1 74 ? -29.211 -13.021 63.286 1.00 69.69 74 GLY A N 1
ATOM 520 C CA . GLY A 1 74 ? -29.902 -12.055 64.164 1.00 69.69 74 GLY A CA 1
ATOM 521 C C . GLY A 1 74 ? -30.422 -10.767 63.494 1.00 69.69 74 GLY A C 1
ATOM 522 O O . GLY A 1 74 ? -30.917 -9.875 64.181 1.00 69.69 74 GLY A O 1
ATOM 523 N N . GLU A 1 75 ? -30.331 -10.646 62.166 1.00 71.75 75 GLU A N 1
ATOM 524 C CA . GLU A 1 75 ? -30.802 -9.478 61.399 1.00 71.75 75 GLU A CA 1
ATOM 525 C C . GLU A 1 75 ? -32.311 -9.554 61.051 1.00 71.75 75 GLU A C 1
ATOM 527 O O . GLU A 1 75 ? -32.802 -10.609 60.650 1.00 71.75 75 GLU A O 1
ATOM 532 N N . THR A 1 76 ? -33.056 -8.438 61.159 1.00 78.25 76 THR A N 1
ATOM 533 C CA . THR A 1 76 ? -34.465 -8.354 60.716 1.00 78.25 76 THR A CA 1
ATOM 534 C C . THR A 1 76 ? -34.585 -8.534 59.200 1.00 78.25 76 THR A C 1
ATOM 536 O O . THR A 1 76 ? -33.747 -8.047 58.436 1.00 78.25 76 THR A O 1
ATOM 539 N N . GLU A 1 77 ? -35.652 -9.198 58.739 1.00 80.00 77 GLU A N 1
ATOM 540 C CA . GLU A 1 77 ? -35.825 -9.525 57.314 1.00 80.00 77 GLU A CA 1
ATOM 541 C C . GLU A 1 77 ? -35.752 -8.303 56.389 1.00 80.00 77 GLU A C 1
ATOM 543 O O . GLU A 1 77 ? -35.160 -8.380 55.313 1.00 80.00 77 GLU A O 1
ATOM 548 N N . GLU A 1 78 ? -36.301 -7.160 56.803 1.00 80.44 78 GLU A N 1
ATOM 549 C CA . GLU A 1 78 ? -36.271 -5.919 56.017 1.00 80.44 78 GLU A CA 1
ATOM 550 C C . GLU A 1 78 ? -34.841 -5.420 55.773 1.00 80.44 78 GLU A C 1
ATOM 552 O O . GLU A 1 78 ? -34.496 -4.999 54.665 1.00 80.44 78 GLU A O 1
ATOM 557 N N . ARG A 1 79 ? -33.971 -5.529 56.782 1.00 79.81 79 ARG A N 1
ATOM 558 C CA . ARG A 1 79 ? -32.573 -5.097 56.689 1.00 79.81 79 ARG A CA 1
ATOM 559 C C . ARG A 1 79 ? -31.751 -6.055 55.825 1.00 79.81 79 ARG A C 1
ATOM 561 O O . ARG A 1 79 ? -30.957 -5.595 55.000 1.00 79.81 79 ARG A O 1
ATOM 568 N N . ARG A 1 80 ? -32.009 -7.365 55.927 1.00 83.25 80 ARG A N 1
ATOM 569 C CA . ARG A 1 80 ? -31.416 -8.386 55.044 1.00 83.25 80 ARG A CA 1
ATOM 570 C C . ARG A 1 80 ? -31.784 -8.136 53.577 1.00 83.25 80 ARG A C 1
ATOM 572 O O . ARG A 1 80 ? -30.899 -8.136 52.720 1.00 83.25 80 ARG A O 1
ATOM 579 N N . ARG A 1 81 ? -33.063 -7.856 53.289 1.00 84.75 81 ARG A N 1
ATOM 580 C CA . ARG A 1 81 ? -33.559 -7.543 51.932 1.00 84.75 81 ARG A CA 1
ATOM 581 C C . ARG A 1 81 ? -32.904 -6.281 51.359 1.00 84.75 81 ARG A C 1
ATOM 583 O O . ARG A 1 81 ? -32.398 -6.324 50.242 1.00 84.75 81 ARG A O 1
ATOM 590 N N . ALA A 1 82 ? -32.816 -5.199 52.137 1.00 86.12 82 ALA A N 1
ATOM 591 C CA . ALA A 1 82 ? -32.183 -3.950 51.699 1.00 86.12 82 ALA A CA 1
ATOM 592 C C . ALA A 1 82 ? -30.673 -4.101 51.402 1.00 86.12 82 ALA A C 1
ATOM 594 O O . ALA A 1 82 ? -30.150 -3.512 50.450 1.00 86.12 82 ALA A O 1
ATOM 595 N N . ARG A 1 83 ? -29.948 -4.910 52.192 1.00 86.56 83 ARG A N 1
ATOM 596 C CA . ARG A 1 83 ? -28.529 -5.224 51.930 1.00 86.56 83 ARG A CA 1
ATOM 597 C C . ARG A 1 83 ? -28.362 -6.036 50.648 1.00 86.56 83 ARG A C 1
ATOM 599 O O . ARG A 1 83 ? -27.473 -5.730 49.852 1.00 86.56 83 ARG A O 1
ATOM 606 N N . LEU A 1 84 ? -29.217 -7.039 50.448 1.00 84.00 84 LEU A N 1
ATOM 607 C CA . LEU A 1 84 ? -29.189 -7.895 49.266 1.00 84.00 84 LEU A CA 1
ATOM 608 C C . LEU A 1 84 ? -29.474 -7.090 47.994 1.00 84.00 84 LEU A C 1
ATOM 610 O O . LEU A 1 84 ? -28.742 -7.222 47.018 1.00 84.00 84 LEU A O 1
ATOM 614 N N . GLU A 1 85 ? -30.461 -6.195 48.024 1.00 89.31 85 GLU A N 1
ATOM 615 C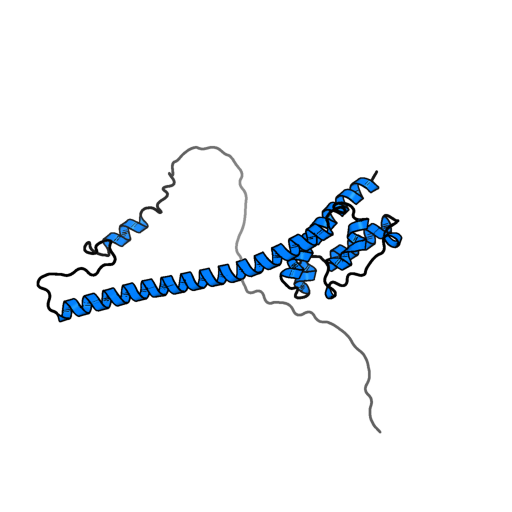 CA . GLU A 1 85 ? -30.786 -5.309 46.902 1.00 89.31 85 GLU A CA 1
ATOM 616 C C . GLU A 1 85 ? -29.605 -4.392 46.534 1.00 89.31 85 GLU A C 1
ATOM 618 O O . GLU A 1 85 ? -29.241 -4.273 45.363 1.00 89.31 85 GLU A O 1
ATOM 623 N N . ARG A 1 86 ? -28.932 -3.785 47.524 1.00 87.44 86 ARG A N 1
ATOM 624 C CA . ARG A 1 86 ? -27.734 -2.959 47.278 1.00 87.44 86 ARG A CA 1
ATOM 625 C C . ARG A 1 86 ? -26.594 -3.778 46.667 1.00 87.44 86 ARG A C 1
ATOM 627 O O . ARG A 1 86 ? -25.899 -3.283 45.773 1.00 87.44 86 ARG A O 1
ATOM 634 N N . HIS A 1 87 ? -26.388 -4.998 47.157 1.00 88.25 87 HIS A N 1
ATOM 635 C CA . HIS A 1 87 ? -25.375 -5.906 46.632 1.00 88.25 87 HIS A CA 1
ATOM 636 C C . HIS A 1 87 ? -25.685 -6.293 45.181 1.00 88.25 87 HIS A C 1
ATOM 638 O O . HIS A 1 87 ? -24.838 -6.097 44.311 1.00 88.25 87 HIS A O 1
ATOM 644 N N . GLN A 1 88 ? -26.924 -6.708 44.896 1.00 89.69 88 GLN A N 1
ATOM 645 C CA . GLN A 1 88 ? -27.386 -7.037 43.545 1.00 89.69 88 GLN A CA 1
ATOM 646 C C . GLN A 1 88 ? -27.236 -5.850 42.593 1.00 89.69 88 GLN A C 1
ATOM 648 O O . GLN A 1 88 ? -26.648 -5.997 41.529 1.00 89.69 88 GLN A O 1
ATOM 653 N N . ARG A 1 89 ? -27.642 -4.642 43.001 1.00 92.00 89 ARG A N 1
ATOM 654 C CA . ARG A 1 89 ? -27.472 -3.427 42.187 1.00 92.00 89 ARG A CA 1
ATOM 655 C C . ARG A 1 89 ? -26.004 -3.144 41.862 1.00 92.00 89 ARG A C 1
ATOM 657 O O . ARG A 1 89 ? -25.694 -2.602 40.804 1.00 92.00 89 ARG A O 1
ATOM 664 N N . THR A 1 90 ? -25.093 -3.457 42.781 1.00 87.94 90 THR A N 1
ATOM 665 C CA . THR A 1 90 ? -23.651 -3.244 42.590 1.00 87.94 90 THR A CA 1
ATOM 666 C C . THR A 1 90 ? -23.070 -4.287 41.640 1.00 87.94 90 THR A C 1
ATOM 668 O O . THR A 1 90 ? -22.362 -3.921 40.702 1.00 87.94 90 THR A O 1
ATOM 671 N N . GLN A 1 91 ? -23.437 -5.558 41.820 1.00 90.06 91 GLN A N 1
ATOM 672 C CA . GLN A 1 91 ? -23.073 -6.642 40.909 1.00 90.06 91 GLN A CA 1
ATOM 673 C C . GLN A 1 91 ? -23.628 -6.419 39.501 1.00 90.06 91 GLN A C 1
ATOM 675 O O . GLN A 1 91 ? -22.894 -6.562 38.532 1.00 90.06 91 GLN A O 1
ATOM 680 N N . GLU A 1 92 ? -24.888 -6.007 39.373 1.00 93.12 92 GLU A N 1
ATOM 681 C CA . GLU A 1 92 ? -25.529 -5.734 38.086 1.00 93.12 92 GLU A CA 1
ATOM 682 C C . GLU A 1 92 ? -24.840 -4.574 37.362 1.00 93.12 92 GLU A C 1
ATOM 684 O O . GLU A 1 92 ? -24.548 -4.665 36.172 1.00 93.12 92 GLU A O 1
ATOM 689 N N . ARG A 1 93 ? -24.500 -3.496 38.080 1.00 93.19 93 ARG A N 1
ATOM 690 C CA . ARG A 1 93 ? -23.731 -2.380 37.509 1.00 93.19 93 ARG A CA 1
ATOM 691 C C . ARG A 1 93 ? -22.350 -2.820 37.041 1.00 93.19 93 ARG A C 1
ATOM 693 O O . ARG A 1 93 ? -21.941 -2.432 35.949 1.00 93.19 93 ARG A O 1
ATOM 700 N N . ALA A 1 94 ? -21.650 -3.622 37.841 1.00 92.94 94 ALA A N 1
ATOM 701 C CA . ALA A 1 94 ? -20.341 -4.153 37.481 1.00 92.94 94 ALA A CA 1
ATOM 702 C C . ALA A 1 94 ? -20.428 -5.087 36.261 1.00 92.94 94 ALA A C 1
ATOM 704 O O . ALA A 1 94 ? -19.667 -4.925 35.308 1.00 92.94 94 ALA A O 1
ATOM 705 N N . ALA A 1 95 ? -21.401 -6.001 36.244 1.00 93.94 95 ALA A N 1
ATOM 706 C CA . ALA A 1 95 ? -21.643 -6.923 35.140 1.00 93.94 95 ALA A CA 1
ATOM 707 C C . ALA A 1 95 ? -22.018 -6.178 33.853 1.00 93.94 95 ALA A C 1
ATOM 709 O O . ALA A 1 95 ? -21.470 -6.468 32.791 1.00 93.94 95 ALA A O 1
ATOM 710 N N . LYS A 1 96 ? -22.891 -5.167 33.944 1.00 94.62 96 LYS A N 1
ATOM 711 C CA . LYS A 1 96 ? -23.284 -4.330 32.805 1.00 94.62 96 LYS A CA 1
ATOM 712 C C . LYS A 1 96 ? -22.103 -3.538 32.246 1.00 94.62 96 LYS A C 1
ATOM 714 O O . LYS A 1 96 ? -21.906 -3.534 31.035 1.00 94.62 96 LYS A O 1
ATOM 719 N N . ALA A 1 97 ? -21.300 -2.910 33.107 1.00 93.31 97 ALA A N 1
ATOM 720 C CA . ALA A 1 97 ? -20.112 -2.172 32.680 1.00 93.31 97 ALA A CA 1
ATOM 721 C C . ALA A 1 97 ? -19.081 -3.089 31.999 1.00 93.31 97 ALA A C 1
ATOM 723 O O . ALA A 1 97 ? -18.485 -2.718 30.986 1.00 93.31 97 ALA A O 1
ATOM 724 N N . LEU A 1 98 ? -18.902 -4.307 32.521 1.00 93.06 98 LEU A N 1
ATOM 725 C CA . LEU A 1 98 ? -18.009 -5.299 31.930 1.00 93.06 98 LEU A CA 1
ATOM 726 C C . LEU A 1 98 ? -18.525 -5.792 30.571 1.00 93.06 98 LEU A C 1
ATOM 728 O O . LEU A 1 98 ? -17.748 -5.880 29.621 1.00 93.06 98 LEU A O 1
ATOM 732 N N . ALA A 1 99 ? -19.828 -6.065 30.463 1.00 93.69 99 ALA A N 1
ATOM 733 C CA . ALA A 1 99 ? -20.460 -6.481 29.216 1.00 93.69 99 ALA A CA 1
ATOM 734 C C . ALA A 1 99 ? -20.354 -5.397 28.133 1.00 93.69 99 ALA A C 1
ATOM 736 O O . ALA A 1 99 ? -19.990 -5.707 27.001 1.00 93.69 99 ALA A O 1
ATOM 737 N N . GLU A 1 100 ? -20.595 -4.128 28.478 1.00 93.38 100 GLU A N 1
ATOM 738 C CA . GLU A 1 100 ? -20.478 -3.003 27.544 1.00 93.38 100 GLU A CA 1
ATOM 739 C C . GLU A 1 100 ? -19.035 -2.814 27.055 1.00 93.38 100 GLU A C 1
ATOM 741 O O . GLU A 1 100 ? -18.798 -2.656 25.855 1.00 93.38 100 GLU A O 1
ATOM 746 N N . LYS A 1 101 ? -18.051 -2.882 27.963 1.00 94.06 101 LYS A N 1
ATOM 747 C CA . LYS A 1 101 ? -16.634 -2.826 27.587 1.00 94.06 101 LYS A CA 1
ATOM 748 C C . LYS A 1 101 ? -16.279 -3.966 26.633 1.00 94.06 101 LYS A C 1
ATOM 750 O O . LYS A 1 101 ? -15.736 -3.712 25.563 1.00 94.06 101 LYS A O 1
ATOM 755 N N . ASN A 1 102 ? -16.627 -5.200 26.996 1.00 94.75 102 ASN A N 1
ATOM 756 C CA . ASN A 1 102 ? -16.338 -6.365 26.168 1.00 94.75 102 ASN A CA 1
ATOM 757 C C . ASN A 1 102 ? -17.017 -6.259 24.794 1.00 94.75 102 ASN A C 1
ATOM 759 O O . ASN A 1 102 ? -16.425 -6.615 23.780 1.00 94.75 102 ASN A O 1
ATOM 763 N N . GLN A 1 103 ? -18.238 -5.719 24.737 1.00 93.81 103 GLN A N 1
ATOM 764 C CA . GLN A 1 103 ? -18.948 -5.493 23.483 1.00 93.81 103 GLN A CA 1
ATOM 765 C C . GLN A 1 103 ? -18.235 -4.469 22.589 1.00 93.81 103 GLN A C 1
ATOM 767 O O . GLN A 1 103 ? -18.108 -4.714 21.389 1.00 93.81 103 GLN A O 1
ATOM 772 N N . ARG A 1 104 ? -17.738 -3.359 23.152 1.00 91.06 104 ARG A N 1
ATOM 773 C CA . ARG A 1 104 ? -16.929 -2.377 22.409 1.00 91.06 104 ARG A CA 1
ATOM 774 C C . ARG A 1 104 ? -15.631 -2.994 21.895 1.00 91.06 104 ARG A C 1
ATOM 776 O O . ARG A 1 104 ? -15.321 -2.857 20.714 1.00 91.06 104 ARG A O 1
ATOM 783 N N . ASP A 1 105 ? -14.924 -3.728 22.747 1.00 92.56 105 ASP A N 1
ATOM 784 C CA . ASP A 1 105 ? -13.661 -4.372 22.382 1.00 92.56 105 ASP A CA 1
ATOM 785 C C . ASP A 1 105 ? -13.871 -5.431 21.278 1.00 92.56 105 ASP A C 1
ATOM 787 O O . ASP A 1 105 ? -13.104 -5.492 20.317 1.00 92.56 105 ASP A O 1
ATOM 791 N N . LEU A 1 106 ? -14.954 -6.217 21.350 1.00 92.75 106 LEU A N 1
ATOM 792 C CA . LEU A 1 106 ? -15.352 -7.172 20.307 1.00 92.75 106 LEU A CA 1
ATOM 793 C C . LEU A 1 106 ? -15.684 -6.491 18.974 1.00 92.75 106 LEU A C 1
ATOM 795 O O . LEU A 1 106 ? -15.357 -7.034 17.921 1.00 92.75 106 LEU A O 1
ATOM 799 N N . GLN A 1 107 ? -16.348 -5.333 18.993 1.00 89.88 107 GLN A N 1
ATOM 800 C CA . GLN A 1 107 ? -16.662 -4.586 17.771 1.00 89.88 107 GLN A CA 1
ATOM 801 C C . GLN A 1 107 ? -15.393 -4.068 17.093 1.00 89.88 107 GLN A C 1
ATOM 803 O O . GLN A 1 107 ? -15.215 -4.294 15.897 1.00 89.88 107 GLN A O 1
ATOM 808 N N . VAL A 1 108 ? -14.485 -3.462 17.862 1.00 91.38 108 VAL A N 1
ATOM 809 C CA 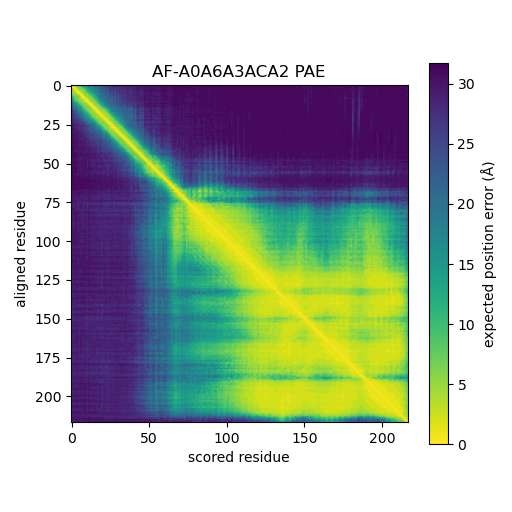. VAL A 1 108 ? -13.192 -2.982 17.351 1.00 91.38 108 VAL A CA 1
ATOM 810 C C . VAL A 1 108 ? -12.379 -4.137 16.766 1.00 91.38 108 VAL A C 1
ATOM 812 O O . VAL A 1 108 ? -11.855 -4.021 15.661 1.00 91.38 108 VAL A O 1
ATOM 815 N N . GLN A 1 109 ? -12.328 -5.281 17.455 1.00 90.94 109 GLN A N 1
ATOM 816 C CA . GLN A 1 109 ? -11.629 -6.463 16.949 1.00 90.94 109 GLN A CA 1
ATOM 817 C C . GLN A 1 109 ? -12.241 -7.005 15.656 1.00 90.94 109 GLN A C 1
ATOM 819 O O . GLN A 1 109 ? -11.498 -7.373 14.749 1.00 90.94 109 GLN A O 1
ATOM 824 N N . LYS A 1 110 ? -13.574 -7.045 15.539 1.00 89.50 110 LYS A N 1
ATOM 825 C CA . LYS A 1 110 ? -14.246 -7.487 14.308 1.00 89.50 110 LYS A CA 1
ATOM 826 C C . LYS A 1 110 ? -13.937 -6.565 13.131 1.00 89.50 110 LYS A C 1
ATOM 828 O O . LYS A 1 110 ? -13.566 -7.062 12.072 1.00 89.50 110 LYS A O 1
ATOM 833 N N . GLU A 1 111 ? -14.038 -5.250 13.325 1.00 84.62 111 GLU A N 1
ATOM 834 C CA . GLU A 1 111 ? -13.704 -4.272 12.283 1.00 84.62 111 GLU A CA 1
ATOM 835 C C . GLU A 1 111 ? -12.231 -4.393 11.873 1.00 84.62 111 GLU A C 1
ATOM 837 O O . GLU A 1 111 ? -11.898 -4.416 10.688 1.00 84.62 111 GLU A O 1
ATOM 842 N N . GLN A 1 112 ? -11.333 -4.524 12.849 1.00 86.50 112 GLN A N 1
ATOM 843 C CA . GLN A 1 112 ? -9.911 -4.681 12.584 1.00 86.50 112 GLN A CA 1
ATOM 844 C C . GLN A 1 112 ? -9.613 -5.993 11.845 1.00 86.50 112 GLN A C 1
ATOM 846 O O . GLN A 1 112 ? -8.858 -5.979 10.875 1.00 86.50 112 GLN A O 1
ATOM 851 N N . ALA A 1 113 ? -10.239 -7.106 12.231 1.00 88.69 113 ALA A N 1
ATOM 852 C CA . ALA A 1 113 ? -10.092 -8.390 11.549 1.00 88.69 113 ALA A CA 1
ATOM 853 C C . ALA A 1 113 ? -10.586 -8.334 10.094 1.00 88.69 113 ALA A C 1
ATOM 855 O O . ALA A 1 113 ? -9.930 -8.870 9.203 1.00 88.69 113 ALA A O 1
ATOM 856 N N . GLU A 1 114 ? -11.699 -7.647 9.827 1.00 84.81 114 GLU A N 1
ATOM 857 C CA . GLU A 1 114 ? -12.195 -7.440 8.464 1.00 84.81 114 GLU A CA 1
ATOM 858 C C . GLU A 1 114 ? -11.211 -6.612 7.627 1.00 84.81 114 GLU A C 1
ATOM 860 O O . GLU A 1 114 ? -10.841 -7.015 6.521 1.00 84.81 114 GLU A O 1
ATOM 865 N N . ARG A 1 115 ? -10.701 -5.507 8.188 1.00 82.88 115 ARG A N 1
ATOM 866 C CA . ARG A 1 115 ? -9.658 -4.688 7.550 1.00 82.88 115 ARG A CA 1
ATOM 867 C C . ARG A 1 115 ? -8.398 -5.504 7.249 1.00 82.88 115 ARG A C 1
ATOM 869 O O . ARG A 1 115 ? -7.852 -5.382 6.154 1.00 82.88 115 ARG A O 1
ATOM 876 N N . HIS A 1 116 ? -7.955 -6.345 8.185 1.00 87.38 116 HIS A N 1
ATOM 877 C CA . HIS A 1 116 ? -6.796 -7.221 7.997 1.00 87.38 116 HIS A CA 1
ATOM 878 C C . HIS A 1 116 ? -7.031 -8.262 6.903 1.00 87.38 116 HIS A C 1
ATOM 880 O O . HIS A 1 116 ? -6.194 -8.391 6.016 1.00 87.38 116 HIS A O 1
ATOM 886 N N . ARG A 1 117 ? -8.183 -8.938 6.896 1.00 89.44 117 ARG A N 1
ATOM 887 C CA . ARG A 1 117 ? -8.527 -9.928 5.864 1.00 89.44 117 ARG A CA 1
ATOM 888 C C . ARG A 1 117 ? -8.502 -9.323 4.456 1.00 89.44 117 ARG A C 1
ATOM 890 O O . ARG A 1 117 ? -8.013 -9.938 3.506 1.00 89.44 117 ARG A O 1
ATOM 897 N N . ILE A 1 118 ? -9.031 -8.110 4.315 1.00 86.38 118 ILE A N 1
ATOM 898 C CA . ILE A 1 118 ? -9.002 -7.382 3.046 1.00 86.38 118 ILE A CA 1
ATOM 899 C C . ILE A 1 118 ? -7.557 -7.032 2.663 1.00 86.38 118 ILE A C 1
ATOM 901 O O . ILE A 1 118 ? -7.158 -7.243 1.518 1.00 86.38 118 ILE A O 1
ATOM 905 N N . ALA A 1 119 ? -6.764 -6.534 3.615 1.00 88.94 119 ALA A N 1
ATOM 906 C CA . ALA A 1 119 ? -5.364 -6.195 3.383 1.00 88.94 119 ALA A CA 1
ATOM 907 C C . ALA A 1 119 ? -4.524 -7.414 2.967 1.00 88.94 119 ALA A C 1
ATOM 909 O O . ALA A 1 119 ? -3.721 -7.295 2.051 1.00 88.94 119 ALA A O 1
ATOM 910 N N . GLU A 1 120 ? -4.737 -8.585 3.572 1.00 90.75 120 GLU A N 1
ATOM 911 C CA . GLU A 1 120 ? -4.051 -9.834 3.205 1.00 90.75 120 GLU A CA 1
ATOM 912 C C . GLU A 1 120 ? -4.348 -10.262 1.766 1.00 90.75 120 GLU A C 1
ATOM 914 O O . GLU A 1 120 ? -3.451 -10.698 1.044 1.00 90.75 120 GLU A O 1
ATOM 919 N N . THR A 1 121 ? -5.598 -10.101 1.326 1.00 91.31 121 THR A N 1
ATOM 920 C CA . THR A 1 121 ? -5.995 -10.420 -0.052 1.00 91.31 121 THR A CA 1
ATOM 921 C C . THR A 1 121 ? -5.274 -9.503 -1.042 1.00 91.31 121 THR A C 1
ATOM 923 O O . THR A 1 121 ? -4.672 -9.977 -2.004 1.00 91.31 121 THR A O 1
ATOM 926 N N . LEU A 1 122 ? -5.262 -8.196 -0.759 1.00 92.38 122 LEU A N 1
ATOM 927 C CA . LEU A 1 122 ? -4.559 -7.208 -1.579 1.00 92.38 122 LEU A CA 1
ATOM 928 C C . LEU A 1 122 ? -3.045 -7.435 -1.570 1.00 92.38 122 LEU A C 1
ATOM 930 O O . LEU A 1 122 ? -2.405 -7.343 -2.611 1.00 92.38 122 LEU A O 1
ATOM 934 N N . ASP A 1 123 ? -2.460 -7.762 -0.420 1.00 92.94 123 ASP A N 1
ATOM 935 C CA . ASP A 1 123 ? -1.033 -8.063 -0.300 1.00 92.94 123 ASP A CA 1
ATOM 936 C C . ASP A 1 123 ? -0.650 -9.289 -1.138 1.00 92.94 123 ASP A C 1
ATOM 938 O O . ASP A 1 123 ? 0.351 -9.263 -1.853 1.00 92.94 123 ASP A O 1
ATOM 942 N N . ALA A 1 124 ? -1.472 -10.342 -1.128 1.00 94.00 124 ALA A N 1
ATOM 943 C CA . ALA A 1 124 ? -1.261 -11.513 -1.972 1.00 94.00 124 ALA A CA 1
ATOM 944 C C . ALA A 1 124 ? -1.332 -11.173 -3.472 1.00 94.00 124 ALA A C 1
ATOM 946 O O . ALA A 1 124 ? -0.510 -11.665 -4.251 1.00 94.00 124 ALA A O 1
ATOM 947 N N . GLU A 1 125 ? -2.275 -10.323 -3.887 1.00 94.06 125 GLU A N 1
ATOM 948 C CA . GLU A 1 125 ? -2.389 -9.846 -5.271 1.00 94.06 125 GLU A CA 1
ATOM 949 C C . GLU A 1 125 ? -1.186 -8.991 -5.687 1.00 94.06 125 GLU A C 1
ATOM 951 O O . GLU A 1 125 ? -0.601 -9.230 -6.745 1.00 94.06 125 GLU A O 1
ATOM 956 N N . ILE A 1 126 ? -0.764 -8.050 -4.838 1.00 95.12 126 ILE A N 1
ATOM 957 C CA . ILE A 1 126 ? 0.387 -7.172 -5.089 1.00 95.12 126 ILE A CA 1
ATOM 958 C C . ILE A 1 126 ? 1.679 -7.985 -5.152 1.00 95.12 126 ILE A C 1
ATOM 960 O O . ILE A 1 126 ? 2.471 -7.785 -6.070 1.00 95.12 126 ILE A O 1
ATOM 964 N N . LYS A 1 127 ? 1.885 -8.934 -4.232 1.00 94.38 127 LYS A N 1
ATOM 965 C CA . LYS A 1 127 ? 3.043 -9.840 -4.249 1.00 94.38 127 LYS A CA 1
ATOM 966 C C . LYS A 1 127 ? 3.054 -10.710 -5.493 1.00 94.38 127 LYS A C 1
ATOM 968 O O . LYS A 1 127 ? 4.082 -10.821 -6.148 1.00 94.38 127 LYS A O 1
ATOM 973 N N . ARG A 1 128 ? 1.913 -11.296 -5.868 1.00 95.62 128 ARG A N 1
ATOM 974 C CA . ARG A 1 128 ? 1.798 -12.084 -7.104 1.00 95.62 128 ARG A CA 1
ATOM 975 C C . ARG A 1 128 ? 2.095 -11.239 -8.335 1.00 95.62 128 ARG A C 1
ATOM 977 O O . ARG A 1 128 ? 2.733 -11.722 -9.264 1.00 95.62 128 ARG A O 1
ATOM 984 N N . TRP A 1 129 ? 1.622 -9.997 -8.354 1.00 95.31 129 TRP A N 1
ATOM 985 C CA . TRP A 1 129 ? 1.947 -9.062 -9.415 1.00 95.31 129 TRP A CA 1
ATOM 986 C C . TRP A 1 129 ? 3.449 -8.771 -9.423 1.00 95.31 129 TRP A C 1
ATOM 988 O O . TRP A 1 129 ? 4.075 -8.941 -10.460 1.00 95.31 129 TRP A O 1
ATOM 998 N N . ALA A 1 130 ? 4.054 -8.384 -8.305 1.00 95.50 130 ALA A N 1
ATOM 999 C CA . ALA A 1 130 ? 5.466 -8.016 -8.242 1.00 95.50 130 ALA A CA 1
ATOM 1000 C C . ALA A 1 130 ? 6.416 -9.195 -8.519 1.00 95.50 130 ALA A C 1
ATOM 1002 O O . ALA A 1 130 ? 7.485 -8.986 -9.095 1.00 95.50 130 ALA A O 1
ATOM 1003 N N . ALA A 1 131 ? 6.012 -10.423 -8.182 1.00 95.00 131 ALA A N 1
ATOM 1004 C CA . ALA A 1 131 ? 6.823 -11.627 -8.310 1.00 95.00 131 ALA A CA 1
ATOM 1005 C C . ALA A 1 131 ? 7.499 -11.741 -9.689 1.00 95.00 131 ALA A C 1
ATOM 1007 O O . ALA A 1 131 ? 6.860 -11.661 -10.739 1.00 95.00 131 ALA A O 1
ATOM 1008 N N . GLY A 1 132 ? 8.824 -11.916 -9.680 1.00 91.44 132 GLY A N 1
ATOM 1009 C CA . GLY A 1 132 ? 9.647 -12.039 -10.889 1.00 91.44 132 GLY A CA 1
ATOM 1010 C C . GLY A 1 132 ? 9.956 -10.722 -11.616 1.00 91.44 132 GLY A C 1
ATOM 1011 O O . GLY A 1 132 ? 10.757 -10.726 -12.547 1.00 91.44 132 GLY A O 1
ATOM 1012 N N . LYS A 1 133 ? 9.375 -9.592 -11.194 1.00 93.69 133 LYS A N 1
ATOM 1013 C CA . LYS A 1 133 ? 9.696 -8.243 -11.699 1.00 93.69 133 LYS A CA 1
ATOM 1014 C C . LYS A 1 133 ? 10.063 -7.238 -10.601 1.00 93.69 133 LYS A C 1
ATOM 1016 O O . LYS A 1 133 ? 10.218 -6.049 -10.878 1.00 93.69 133 LYS A O 1
ATOM 1021 N N . GLU A 1 134 ? 10.240 -7.707 -9.371 1.00 90.62 134 GLU A N 1
ATOM 1022 C CA . GLU A 1 134 ? 10.758 -6.924 -8.249 1.00 90.62 134 GLU A CA 1
ATOM 1023 C C . GLU A 1 134 ? 12.123 -6.315 -8.595 1.00 90.62 134 GLU A C 1
ATOM 1025 O O . GLU A 1 134 ? 13.024 -6.984 -9.094 1.00 90.62 134 GLU A O 1
ATOM 1030 N N . GLY A 1 135 ? 12.275 -5.011 -8.371 1.00 90.19 135 GLY A N 1
ATOM 1031 C CA . GLY A 1 135 ? 13.489 -4.279 -8.731 1.00 90.19 135 GLY A CA 1
ATOM 1032 C C . GLY A 1 135 ? 13.612 -3.887 -10.209 1.00 90.19 135 GLY A C 1
ATOM 1033 O O . GLY A 1 135 ? 14.358 -2.959 -10.505 1.00 90.19 135 GLY A O 1
ATOM 1034 N N . ASN A 1 136 ? 12.852 -4.491 -11.130 1.00 94.12 136 ASN A N 1
ATOM 1035 C CA . ASN A 1 136 ? 12.844 -4.079 -12.534 1.00 94.12 136 ASN A CA 1
ATOM 1036 C C . ASN A 1 136 ? 11.813 -2.968 -12.762 1.00 94.12 136 ASN A C 1
ATOM 1038 O O . ASN A 1 136 ? 10.627 -3.212 -13.000 1.00 94.12 136 ASN A O 1
ATOM 1042 N N . LEU A 1 137 ? 12.286 -1.722 -12.736 1.00 94.81 137 LEU A N 1
ATOM 1043 C CA . LEU A 1 137 ? 11.418 -0.555 -12.857 1.00 94.81 137 LEU A CA 1
ATOM 1044 C C . LEU A 1 137 ? 10.619 -0.531 -14.171 1.00 94.81 137 LEU A C 1
ATOM 1046 O O . LEU A 1 137 ? 9.442 -0.172 -14.164 1.00 94.81 137 LEU A O 1
ATOM 1050 N N . ARG A 1 138 ? 11.226 -0.930 -15.296 1.00 95.62 138 ARG A N 1
ATOM 1051 C CA . ARG A 1 138 ? 10.557 -0.940 -16.610 1.00 95.62 138 ARG A CA 1
ATOM 1052 C C . ARG A 1 138 ? 9.382 -1.920 -16.613 1.00 95.62 138 ARG A C 1
ATOM 1054 O O . ARG A 1 138 ? 8.276 -1.561 -17.016 1.00 95.62 138 ARG A O 1
ATOM 1061 N N . ALA A 1 139 ? 9.606 -3.130 -16.100 1.00 95.56 139 ALA A N 1
ATOM 1062 C CA . ALA A 1 139 ? 8.578 -4.161 -16.005 1.00 95.56 139 ALA A CA 1
ATOM 1063 C C . ALA A 1 139 ? 7.426 -3.741 -15.076 1.00 95.56 139 ALA A C 1
ATOM 1065 O O . ALA A 1 139 ? 6.257 -3.873 -15.452 1.00 95.56 139 ALA A O 1
ATOM 1066 N N . LEU A 1 140 ? 7.737 -3.170 -13.907 1.00 95.94 140 LEU A N 1
ATOM 1067 C CA . LEU A 1 140 ? 6.726 -2.692 -12.958 1.00 95.94 140 LEU A CA 1
ATOM 1068 C C . LEU A 1 140 ? 5.873 -1.565 -13.553 1.00 95.94 140 LEU A C 1
ATOM 1070 O O . LEU A 1 140 ? 4.648 -1.645 -13.515 1.00 95.94 140 LEU A O 1
ATOM 1074 N N . LEU A 1 141 ? 6.490 -0.554 -14.174 1.00 95.88 141 LEU A N 1
ATOM 1075 C CA . LEU A 1 141 ? 5.754 0.549 -14.803 1.00 95.88 141 LEU A CA 1
ATOM 1076 C C . LEU A 1 141 ? 4.857 0.065 -15.949 1.00 95.88 141 LEU A C 1
ATOM 1078 O O . LEU A 1 141 ? 3.724 0.524 -16.069 1.00 95.88 141 LEU A O 1
ATOM 1082 N N . SER A 1 142 ? 5.319 -0.894 -16.756 1.00 95.44 142 SER A N 1
ATOM 1083 C CA . SER A 1 142 ? 4.543 -1.395 -17.902 1.00 95.44 142 SER A CA 1
ATOM 1084 C C . SER A 1 142 ? 3.296 -2.213 -17.541 1.00 95.44 142 SER A C 1
ATOM 1086 O O . SER A 1 142 ? 2.423 -2.442 -18.380 1.00 95.44 142 SER A O 1
ATOM 1088 N N . THR A 1 143 ? 3.218 -2.670 -16.289 1.00 95.06 143 THR A N 1
ATOM 1089 C CA . THR A 1 143 ? 2.162 -3.563 -15.792 1.00 95.06 143 THR A CA 1
ATOM 1090 C C . THR A 1 143 ? 1.410 -2.980 -14.596 1.00 95.06 143 THR A C 1
ATOM 1092 O O . THR A 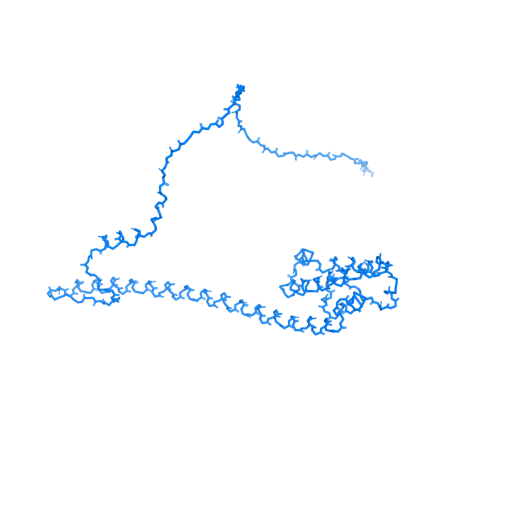1 143 ? 0.633 -3.680 -13.948 1.00 95.06 143 THR A O 1
ATOM 1095 N N . LEU A 1 144 ? 1.613 -1.698 -14.294 1.00 94.38 144 LEU A N 1
ATOM 1096 C CA . LEU A 1 144 ? 1.022 -1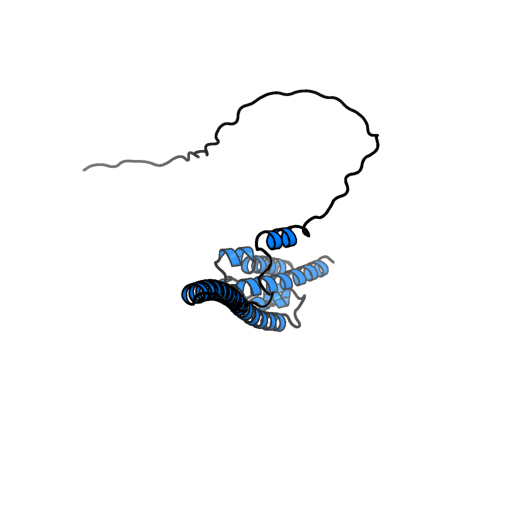.019 -13.143 1.00 94.38 144 LEU A CA 1
ATOM 1097 C C . LEU A 1 144 ? -0.519 -0.937 -13.228 1.00 94.38 144 LEU A C 1
ATOM 1099 O O . LEU A 1 144 ? -1.210 -0.947 -12.217 1.00 94.38 144 LEU A O 1
ATOM 1103 N N . GLN A 1 145 ? -1.078 -0.948 -14.438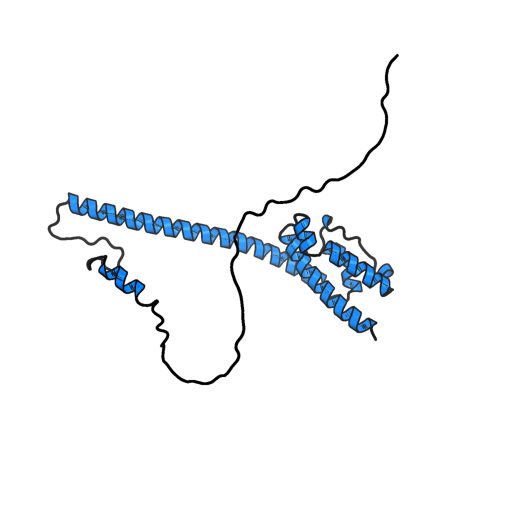 1.00 93.00 145 GLN A N 1
ATOM 1104 C CA . GLN A 1 145 ? -2.520 -0.946 -14.702 1.00 93.00 145 GLN A CA 1
ATOM 1105 C C . GLN A 1 145 ? -3.269 -2.169 -14.153 1.00 93.00 145 GLN A C 1
ATOM 1107 O O . GLN A 1 145 ? -4.481 -2.099 -14.002 1.00 93.00 145 GLN A O 1
ATOM 1112 N N . TYR A 1 146 ? -2.578 -3.277 -13.865 1.00 93.25 146 TYR A N 1
ATOM 1113 C CA . TYR A 1 146 ? -3.218 -4.493 -13.345 1.00 93.25 146 TYR A CA 1
ATOM 1114 C C . TYR A 1 146 ? -3.423 -4.476 -11.828 1.00 93.25 146 TYR A C 1
ATOM 1116 O O . TYR A 1 146 ? -4.173 -5.297 -11.316 1.00 93.25 146 TYR A O 1
ATOM 1124 N N . VAL A 1 147 ? -2.739 -3.576 -11.116 1.00 93.88 147 VAL A N 1
ATOM 1125 C CA . VAL A 1 147 ? -2.813 -3.467 -9.651 1.00 93.88 147 VAL A CA 1
ATOM 1126 C C . VAL A 1 147 ? -3.476 -2.164 -9.200 1.00 93.88 147 VAL A C 1
ATOM 1128 O O . VAL A 1 147 ? -3.958 -2.063 -8.076 1.00 93.88 147 VAL A O 1
ATOM 1131 N N . LEU A 1 148 ? -3.519 -1.152 -10.069 1.00 91.62 148 LEU A N 1
ATOM 1132 C CA . LEU A 1 148 ? -4.148 0.128 -9.764 1.00 91.62 148 LEU A CA 1
ATOM 1133 C C . LEU A 1 148 ? -5.636 0.153 -10.110 1.00 91.62 148 LEU A C 1
ATOM 1135 O O . LEU A 1 148 ? -6.105 -0.526 -11.018 1.00 91.62 148 LEU A O 1
ATOM 1139 N N . TRP A 1 149 ? -6.367 1.010 -9.400 1.00 91.31 149 TRP A N 1
ATOM 1140 C CA . TRP A 1 149 ? -7.783 1.266 -9.643 1.00 91.31 149 TRP A CA 1
ATOM 1141 C C . TRP A 1 149 ? -7.982 2.325 -10.747 1.00 91.31 149 TRP A C 1
ATOM 1143 O O . TRP A 1 149 ? -7.128 3.206 -10.908 1.00 91.31 149 TRP A O 1
ATOM 1153 N N . PRO A 1 150 ? -9.097 2.293 -11.500 1.00 85.38 150 PRO A N 1
ATOM 1154 C CA . PRO A 1 150 ? -9.322 3.172 -12.655 1.00 85.38 150 PRO A CA 1
ATOM 1155 C C . PRO A 1 150 ? -9.201 4.677 -12.354 1.00 85.38 150 PRO A C 1
ATOM 1157 O O . PRO A 1 150 ? -8.693 5.451 -13.165 1.00 85.38 150 PRO A O 1
ATOM 1160 N N . GLU A 1 151 ? -9.608 5.110 -11.161 1.00 87.19 151 GLU A N 1
ATOM 1161 C CA . GLU A 1 151 ? -9.682 6.519 -10.759 1.00 87.19 151 GLU A CA 1
ATOM 1162 C C . GLU A 1 151 ? -8.321 7.115 -10.344 1.00 87.19 151 GLU A C 1
ATOM 1164 O O . GLU A 1 151 ? -8.207 8.318 -10.076 1.00 87.19 151 GLU A O 1
ATOM 1169 N N . CYS A 1 152 ? -7.250 6.310 -10.295 1.00 86.50 152 CYS A N 1
ATOM 1170 C CA . CYS A 1 152 ? -5.915 6.801 -9.937 1.00 86.50 152 CYS A CA 1
ATOM 1171 C C . CYS A 1 152 ? -5.308 7.727 -11.013 1.00 86.50 152 CYS A C 1
ATOM 1173 O O . CYS A 1 152 ? -4.409 8.521 -10.717 1.00 86.50 152 CYS A O 1
ATOM 1175 N N . GLY A 1 153 ? -5.831 7.676 -12.245 1.00 87.75 153 GLY A N 1
ATOM 1176 C CA . GLY A 1 153 ? -5.357 8.472 -13.380 1.00 87.75 153 GLY A CA 1
ATOM 1177 C C . GLY A 1 153 ? -4.086 7.926 -14.037 1.00 87.75 153 GLY A C 1
ATOM 1178 O O . GLY A 1 153 ? -3.438 8.644 -14.798 1.00 87.75 153 GLY A O 1
ATOM 1179 N N . TRP A 1 154 ? -3.712 6.676 -13.747 1.00 93.62 154 TRP A N 1
ATOM 1180 C CA . TRP A 1 154 ? -2.620 6.001 -14.441 1.00 93.62 154 TRP A CA 1
ATOM 1181 C C . TRP A 1 154 ? -2.995 5.720 -15.898 1.00 93.62 154 TRP A C 1
ATOM 1183 O O . TRP A 1 154 ? -4.142 5.409 -16.212 1.00 93.62 154 TRP A O 1
ATOM 1193 N N . GLN A 1 155 ? -2.019 5.836 -16.794 1.00 92.75 155 GLN A N 1
ATOM 1194 C CA . GLN A 1 155 ? -2.169 5.480 -18.201 1.00 92.75 155 GLN A CA 1
ATOM 1195 C C . GLN A 1 155 ? -1.225 4.317 -18.501 1.00 92.75 155 GLN A C 1
ATOM 1197 O O . GLN A 1 155 ? -0.044 4.437 -18.169 1.00 92.75 155 GLN A O 1
ATOM 1202 N N . PRO A 1 156 ? -1.706 3.213 -19.105 1.00 93.75 156 PRO A N 1
ATOM 1203 C CA . PRO A 1 156 ? -0.852 2.093 -19.475 1.00 93.75 156 PRO A CA 1
ATOM 1204 C C . PRO A 1 156 ? 0.306 2.557 -20.360 1.00 93.75 156 PRO A C 1
ATOM 1206 O O . PRO A 1 156 ? 0.105 3.306 -21.316 1.00 93.75 156 PRO A O 1
ATOM 1209 N N . VAL A 1 157 ? 1.516 2.110 -20.033 1.00 94.56 157 VAL A N 1
ATOM 1210 C CA . VAL A 1 157 ? 2.731 2.423 -20.792 1.00 94.56 157 VAL A CA 1
ATOM 1211 C C . VAL A 1 157 ? 3.326 1.114 -21.285 1.00 94.56 157 VAL A C 1
ATOM 1213 O O . VAL A 1 157 ? 3.480 0.175 -20.509 1.00 94.56 157 VAL A O 1
ATOM 1216 N N . SER A 1 158 ? 3.647 1.026 -22.572 1.00 94.81 158 SER A N 1
ATOM 1217 C CA . SER A 1 158 ? 4.243 -0.185 -23.137 1.00 94.81 158 SER A CA 1
ATOM 1218 C C . SER A 1 158 ? 5.742 -0.274 -22.818 1.00 94.81 158 SER A C 1
ATOM 1220 O O . SER A 1 158 ? 6.399 0.739 -22.575 1.00 94.81 158 SER A O 1
ATOM 1222 N N . LEU A 1 159 ? 6.327 -1.477 -22.859 1.00 92.75 159 LEU A N 1
ATOM 1223 C CA . LEU A 1 159 ? 7.787 -1.629 -22.733 1.00 92.75 159 LEU A CA 1
ATOM 1224 C C . LEU A 1 159 ? 8.542 -0.918 -23.867 1.00 92.75 159 LEU A C 1
ATOM 1226 O O . LEU A 1 159 ? 9.633 -0.400 -23.641 1.00 92.75 159 LEU A O 1
ATOM 1230 N N . THR A 1 160 ? 7.941 -0.829 -25.056 1.00 93.88 160 THR A N 1
ATOM 1231 C CA . THR A 1 160 ? 8.480 -0.073 -26.196 1.00 93.88 160 THR A CA 1
ATOM 1232 C C . THR A 1 160 ? 8.582 1.427 -25.913 1.00 93.88 160 THR A C 1
ATOM 1234 O O . THR A 1 160 ? 9.512 2.073 -26.386 1.00 93.88 160 THR A O 1
ATOM 1237 N N . ASP A 1 161 ? 7.709 1.979 -25.068 1.00 92.38 161 ASP A N 1
ATOM 1238 C CA . ASP A 1 161 ? 7.786 3.384 -24.646 1.00 92.38 161 ASP A CA 1
ATOM 1239 C C . ASP A 1 161 ? 8.806 3.609 -23.513 1.00 92.38 161 ASP A C 1
ATOM 1241 O O . ASP A 1 161 ? 9.144 4.749 -23.200 1.00 92.38 161 ASP A O 1
ATOM 1245 N N . LEU A 1 162 ? 9.313 2.538 -22.891 1.00 93.44 162 LEU A N 1
ATOM 1246 C CA . LEU A 1 162 ? 10.227 2.559 -21.738 1.00 93.44 162 LEU A CA 1
ATOM 1247 C C . LEU A 1 162 ? 11.670 2.168 -22.102 1.00 93.44 162 LEU A C 1
ATOM 1249 O O . LEU A 1 162 ? 12.464 1.810 -21.228 1.00 93.44 162 LEU A O 1
ATOM 1253 N N . ILE A 1 163 ? 12.029 2.257 -23.387 1.00 91.94 163 ILE A N 1
ATOM 1254 C CA . ILE A 1 163 ? 13.378 1.932 -23.877 1.00 91.94 163 ILE A CA 1
ATOM 1255 C C . ILE A 1 163 ? 14.406 2.924 -23.317 1.00 91.94 163 ILE A C 1
ATOM 1257 O O . ILE A 1 163 ? 15.427 2.526 -22.757 1.00 91.94 163 ILE A O 1
ATOM 1261 N N . THR A 1 164 ? 14.129 4.227 -23.421 1.00 93.75 164 THR A N 1
ATOM 1262 C CA . THR A 1 164 ? 15.077 5.268 -22.994 1.00 93.75 164 THR A CA 1
ATOM 1263 C C . THR A 1 164 ? 14.974 5.559 -21.500 1.00 93.75 164 THR A C 1
ATOM 1265 O O . THR A 1 164 ? 13.879 5.637 -20.938 1.00 93.75 164 THR A O 1
ATOM 1268 N N . ALA A 1 165 ? 16.114 5.829 -20.860 1.00 92.62 165 ALA A N 1
ATOM 1269 C CA . ALA A 1 165 ? 16.157 6.217 -19.453 1.00 92.62 165 ALA A CA 1
ATOM 1270 C C . ALA A 1 165 ? 15.264 7.432 -19.158 1.00 92.62 165 ALA A C 1
ATOM 1272 O O . ALA A 1 165 ? 14.528 7.455 -18.175 1.00 92.62 165 ALA A O 1
ATOM 1273 N N . ALA A 1 166 ? 15.264 8.432 -20.044 1.00 93.81 166 ALA A N 1
ATOM 1274 C CA . ALA A 1 166 ? 14.420 9.617 -19.911 1.00 93.81 166 ALA A CA 1
ATOM 1275 C C . ALA A 1 166 ? 12.919 9.274 -19.875 1.00 93.81 166 ALA A C 1
ATOM 1277 O O . ALA A 1 166 ? 12.178 9.842 -19.066 1.00 93.81 166 ALA A O 1
ATOM 1278 N N . ALA A 1 167 ? 12.471 8.324 -20.704 1.00 94.88 167 ALA A N 1
ATOM 1279 C CA . ALA A 1 167 ? 11.084 7.877 -20.706 1.00 94.88 167 ALA A CA 1
ATOM 1280 C C . ALA A 1 167 ? 10.720 7.127 -19.417 1.00 94.88 167 ALA A C 1
ATOM 1282 O O . ALA A 1 167 ? 9.678 7.416 -18.826 1.00 94.88 167 ALA A O 1
ATOM 1283 N N . VAL A 1 168 ? 11.614 6.269 -18.912 1.00 95.06 168 VAL A N 1
ATOM 1284 C CA . VAL A 1 168 ? 11.447 5.587 -17.617 1.00 95.06 168 VAL A CA 1
ATOM 1285 C C . VAL A 1 168 ? 11.329 6.598 -16.474 1.00 95.06 168 VAL A C 1
ATOM 1287 O O . VAL A 1 168 ? 10.378 6.541 -15.694 1.00 95.06 168 VAL A O 1
ATOM 1290 N N . LYS A 1 169 ? 12.223 7.595 -16.415 1.00 94.81 169 LYS A N 1
ATOM 1291 C CA . LYS A 1 169 ? 12.176 8.673 -15.409 1.00 94.81 169 LYS A CA 1
ATOM 1292 C C . LYS A 1 169 ? 10.876 9.476 -15.484 1.00 94.81 169 LYS A C 1
ATOM 1294 O O . LYS A 1 169 ? 10.305 9.822 -14.449 1.00 94.81 169 LYS A O 1
ATOM 1299 N N . LYS A 1 170 ? 10.374 9.753 -16.691 1.00 95.31 170 LYS A N 1
ATOM 1300 C CA . LYS A 1 170 ? 9.093 10.446 -16.900 1.00 95.31 170 LYS A CA 1
ATOM 1301 C C . LYS A 1 170 ? 7.903 9.598 -16.441 1.00 95.31 170 LYS A C 1
ATOM 1303 O O . LYS A 1 170 ? 7.017 10.127 -15.774 1.00 95.31 170 LYS A O 1
ATOM 1308 N N . ALA A 1 171 ? 7.881 8.310 -16.776 1.00 95.88 171 ALA A N 1
ATOM 1309 C CA . ALA A 1 171 ? 6.821 7.388 -16.381 1.00 95.88 171 ALA A CA 1
ATOM 1310 C C . ALA A 1 171 ? 6.803 7.153 -14.863 1.00 95.88 171 ALA A C 1
ATOM 1312 O O . ALA A 1 171 ? 5.741 7.255 -14.256 1.00 95.88 171 ALA A O 1
ATOM 1313 N N . TYR A 1 172 ? 7.967 6.966 -14.233 1.00 95.94 172 TYR A N 1
ATOM 1314 C CA . TYR A 1 172 ? 8.085 6.851 -12.777 1.00 95.94 172 TYR A CA 1
ATOM 1315 C C . TYR A 1 172 ? 7.533 8.082 -12.053 1.00 95.94 172 TYR A C 1
ATOM 1317 O O . TYR A 1 172 ? 6.711 7.949 -11.152 1.00 95.94 172 TYR A O 1
ATOM 1325 N N . ARG A 1 173 ? 7.902 9.295 -12.491 1.00 94.94 173 ARG A N 1
ATOM 1326 C CA . ARG A 1 173 ? 7.363 10.543 -11.918 1.00 94.94 173 ARG A CA 1
ATOM 1327 C C . ARG A 1 173 ? 5.844 10.644 -12.044 1.00 94.94 173 ARG A C 1
ATOM 1329 O O . ARG A 1 173 ? 5.191 11.161 -11.148 1.00 94.94 173 ARG A O 1
ATOM 1336 N N . LYS A 1 174 ? 5.271 10.179 -13.156 1.00 94.75 174 LYS A N 1
ATOM 1337 C CA . LYS A 1 174 ? 3.811 10.120 -13.310 1.00 94.75 174 LYS A CA 1
ATOM 1338 C C . LYS A 1 174 ? 3.198 9.101 -12.351 1.00 94.75 174 LYS A C 1
ATOM 1340 O O . LYS A 1 174 ? 2.207 9.417 -11.704 1.00 94.75 174 LYS A O 1
ATOM 1345 N N . ALA A 1 175 ? 3.806 7.921 -12.233 1.00 95.44 175 ALA A N 1
ATOM 1346 C CA . ALA A 1 175 ? 3.318 6.849 -11.373 1.00 95.44 175 ALA A CA 1
ATOM 1347 C C . ALA A 1 175 ? 3.262 7.313 -9.919 1.00 95.44 175 ALA A C 1
ATOM 1349 O O . ALA A 1 175 ? 2.211 7.218 -9.292 1.00 95.44 175 ALA A O 1
ATOM 1350 N N . THR A 1 176 ? 4.351 7.907 -9.419 1.00 94.44 176 THR A N 1
ATOM 1351 C CA . THR A 1 176 ? 4.422 8.401 -8.040 1.00 94.44 176 THR A CA 1
ATOM 1352 C C . THR A 1 176 ? 3.375 9.465 -7.747 1.00 94.44 176 THR A C 1
ATOM 1354 O O . THR A 1 176 ? 2.847 9.462 -6.648 1.00 94.44 176 THR A O 1
ATOM 1357 N N . LEU A 1 177 ? 3.002 10.321 -8.703 1.00 93.00 177 LEU A N 1
ATOM 1358 C CA . LEU A 1 177 ? 1.914 11.292 -8.518 1.00 93.00 177 LEU A CA 1
ATOM 1359 C C . LEU A 1 177 ? 0.527 10.639 -8.442 1.00 93.00 177 LEU A C 1
ATOM 1361 O O . LEU A 1 177 ? -0.325 11.110 -7.688 1.00 93.00 177 LEU A O 1
ATOM 1365 N N . CYS A 1 178 ? 0.295 9.574 -9.211 1.00 91.81 178 CYS A N 1
ATOM 1366 C CA . CYS A 1 178 ? -0.970 8.838 -9.207 1.00 91.81 178 CYS A CA 1
ATOM 1367 C C . CYS A 1 178 ? -1.178 8.055 -7.906 1.00 91.81 178 CYS A C 1
ATOM 1369 O O . CYS A 1 178 ? -2.292 8.028 -7.385 1.00 91.81 178 CYS A O 1
ATOM 1371 N N . ILE A 1 179 ? -0.110 7.444 -7.386 1.00 93.69 179 ILE A N 1
ATOM 1372 C CA . ILE A 1 179 ? -0.172 6.516 -6.248 1.00 93.69 179 ILE A CA 1
ATOM 1373 C C . ILE A 1 179 ? 0.374 7.113 -4.945 1.00 93.69 179 ILE A C 1
ATOM 1375 O O . ILE A 1 179 ? 0.533 6.395 -3.966 1.00 93.69 179 ILE A O 1
ATOM 1379 N N . HIS A 1 180 ? 0.690 8.412 -4.902 1.00 92.31 180 HIS A N 1
ATOM 1380 C CA . HIS A 1 180 ? 1.210 9.024 -3.679 1.00 92.31 180 HIS A CA 1
ATOM 1381 C C . HIS A 1 180 ? 0.168 8.933 -2.549 1.00 92.31 180 HIS A C 1
ATOM 1383 O O . HIS A 1 180 ? -0.951 9.421 -2.748 1.00 92.31 180 HIS A O 1
ATOM 1389 N N . PRO A 1 181 ? 0.513 8.438 -1.345 1.00 88.38 181 PRO A N 1
ATOM 1390 C CA . PRO A 1 181 ? -0.459 8.225 -0.269 1.00 88.38 181 PRO A CA 1
ATOM 1391 C C . PRO A 1 181 ? -1.214 9.507 0.121 1.00 88.38 181 PRO A C 1
ATOM 1393 O O . PRO A 1 181 ? -2.421 9.459 0.335 1.00 88.38 181 PRO A O 1
ATOM 1396 N N . ASP A 1 182 ? -0.553 10.673 0.122 1.00 90.31 182 ASP A N 1
ATOM 1397 C CA . ASP A 1 182 ? -1.210 11.976 0.361 1.00 90.31 182 ASP A CA 1
ATOM 1398 C C . ASP A 1 182 ? -2.229 12.349 -0.736 1.00 90.31 182 ASP A C 1
ATOM 1400 O O . ASP A 1 182 ? -3.337 12.794 -0.445 1.00 90.31 182 ASP A O 1
ATOM 1404 N N . LYS A 1 183 ? -1.907 12.115 -2.015 1.00 87.38 183 LYS A N 1
ATOM 1405 C CA . LYS A 1 183 ? -2.814 12.436 -3.132 1.00 87.38 183 LYS A CA 1
ATOM 1406 C C . LYS A 1 183 ? -3.997 11.481 -3.184 1.00 87.38 183 LYS A C 1
ATOM 1408 O O . LYS A 1 183 ? -5.117 11.903 -3.461 1.00 87.38 183 LYS A O 1
ATOM 1413 N N . VAL A 1 184 ? -3.745 10.209 -2.896 1.00 89.19 184 VAL A N 1
ATOM 1414 C CA . VAL A 1 184 ? -4.760 9.163 -2.761 1.00 89.19 184 VAL A CA 1
ATOM 1415 C C . VAL A 1 184 ? -5.697 9.514 -1.598 1.00 89.19 184 VAL A C 1
ATOM 1417 O O . VAL A 1 184 ? -6.912 9.546 -1.780 1.00 89.19 184 VAL A O 1
ATOM 1420 N N . GLN A 1 185 ? -5.156 9.940 -0.452 1.00 87.62 185 GLN A N 1
ATOM 1421 C CA . GLN A 1 185 ? -5.947 10.406 0.691 1.00 87.62 185 GLN A CA 1
ATOM 1422 C C . GLN A 1 185 ? -6.799 11.647 0.367 1.00 87.62 185 GLN A C 1
ATOM 1424 O O . GLN A 1 185 ? -7.973 11.684 0.733 1.00 87.62 185 GLN A O 1
ATOM 1429 N N . GLN A 1 186 ? -6.246 12.635 -0.346 1.00 87.56 186 GLN A N 1
ATOM 1430 C CA . GLN A 1 186 ? -6.968 13.850 -0.766 1.00 87.56 186 GLN A CA 1
ATOM 1431 C C . GLN A 1 186 ? -8.150 13.554 -1.699 1.00 87.56 186 GLN A C 1
ATOM 1433 O O . GLN A 1 186 ? -9.149 14.266 -1.667 1.00 87.56 186 GLN A O 1
ATOM 1438 N N . LYS A 1 187 ? -8.055 12.501 -2.518 1.00 85.19 187 LYS A N 1
ATOM 1439 C CA . LYS A 1 187 ? -9.118 12.070 -3.440 1.00 85.19 187 LYS A CA 1
ATOM 1440 C C . LYS A 1 187 ? -10.230 11.254 -2.765 1.00 85.19 187 LYS A C 1
ATOM 1442 O O . LYS A 1 187 ? -11.119 10.775 -3.461 1.00 85.19 187 LYS A O 1
ATOM 1447 N N . GLY A 1 188 ? -10.193 11.087 -1.441 1.00 82.25 188 GLY A N 1
ATOM 1448 C CA . GLY A 1 188 ? -11.191 10.306 -0.707 1.00 82.25 188 GLY A CA 1
ATOM 1449 C C . GLY A 1 188 ? -11.026 8.796 -0.885 1.00 82.25 188 GLY A C 1
ATOM 1450 O O . GLY A 1 188 ? -12.015 8.072 -0.946 1.00 82.25 188 GLY A O 1
ATOM 1451 N N . ALA A 1 189 ? -9.786 8.321 -1.011 1.00 82.50 189 ALA A N 1
ATOM 1452 C CA . ALA A 1 189 ? -9.519 6.916 -1.276 1.00 82.50 189 ALA A CA 1
ATOM 1453 C C . ALA A 1 189 ? -9.974 5.969 -0.157 1.00 82.50 189 ALA A C 1
ATOM 1455 O O . ALA A 1 189 ? -9.876 6.270 1.035 1.00 82.50 189 ALA A O 1
ATOM 1456 N N . ASN A 1 190 ? -10.404 4.776 -0.568 1.00 87.00 190 ASN A N 1
ATOM 1457 C CA . ASN A 1 190 ? -10.730 3.673 0.331 1.00 87.00 190 ASN A CA 1
ATOM 1458 C C . ASN A 1 190 ? -9.460 3.178 1.060 1.00 87.00 190 ASN A C 1
ATOM 1460 O O . ASN A 1 190 ? -8.345 3.293 0.544 1.00 87.00 190 ASN A O 1
ATOM 1464 N N . LEU A 1 191 ? -9.621 2.567 2.237 1.00 85.94 191 LEU A N 1
ATOM 1465 C CA . LEU A 1 191 ? -8.557 1.855 2.951 1.00 85.94 191 LEU A CA 1
ATOM 1466 C C . LEU A 1 191 ? -7.785 0.891 2.035 1.00 85.94 191 LEU A C 1
ATOM 1468 O O . LEU A 1 191 ? -6.559 0.840 2.099 1.00 85.94 191 LEU A O 1
ATOM 1472 N N . GLN A 1 192 ? -8.493 0.181 1.151 1.00 88.44 192 GLN A N 1
ATOM 1473 C CA . GLN A 1 192 ? -7.897 -0.716 0.157 1.00 88.44 192 GLN A CA 1
ATOM 1474 C C . GLN A 1 192 ? -6.941 0.018 -0.784 1.00 88.44 192 GLN A C 1
ATOM 1476 O O . GLN A 1 192 ? -5.794 -0.380 -0.958 1.00 88.44 192 GLN A O 1
ATOM 1481 N N . GLN A 1 193 ? -7.401 1.130 -1.357 1.00 91.06 193 GLN A N 1
ATOM 1482 C CA . GLN A 1 193 ? -6.622 1.947 -2.284 1.00 91.06 193 GLN A CA 1
ATOM 1483 C C . GLN A 1 193 ? -5.409 2.559 -1.585 1.00 91.06 193 GLN A C 1
ATOM 1485 O O . GLN A 1 193 ? -4.321 2.564 -2.149 1.00 91.06 193 GLN A O 1
ATOM 1490 N N . LYS A 1 194 ? -5.567 3.009 -0.333 1.00 90.81 194 LYS A N 1
ATOM 1491 C CA . LYS A 1 194 ? -4.449 3.480 0.490 1.00 90.81 194 LYS A CA 1
ATOM 1492 C C . LYS A 1 194 ? -3.400 2.383 0.677 1.00 90.81 194 LYS A C 1
ATOM 1494 O O . LYS A 1 194 ? -2.225 2.634 0.429 1.00 90.81 194 LYS A O 1
ATOM 1499 N N . TYR A 1 195 ? -3.825 1.172 1.033 1.00 91.00 195 TYR A N 1
ATOM 1500 C CA . TYR A 1 195 ? -2.926 0.035 1.216 1.00 91.00 195 TYR A CA 1
ATOM 1501 C C . TYR A 1 195 ? -2.182 -0.331 -0.075 1.00 91.00 195 TYR A C 1
ATOM 1503 O O . TYR A 1 195 ? -0.956 -0.421 -0.080 1.00 91.00 195 TYR A O 1
ATOM 1511 N N . VAL A 1 196 ? -2.910 -0.471 -1.189 1.00 93.25 196 VAL A N 1
ATOM 1512 C CA . VAL A 1 196 ? -2.322 -0.735 -2.512 1.00 93.25 196 VAL A CA 1
ATOM 1513 C C . VAL A 1 196 ? -1.329 0.363 -2.884 1.00 93.25 196 VAL A C 1
ATOM 1515 O O . VAL A 1 196 ? -0.219 0.065 -3.313 1.00 93.25 196 VAL A O 1
ATOM 1518 N N . SER A 1 197 ? -1.702 1.629 -2.680 1.00 93.75 197 SER A N 1
ATOM 1519 C CA . SER A 1 197 ? -0.850 2.776 -2.993 1.00 93.75 197 SER A CA 1
ATOM 1520 C C . SER A 1 197 ? 0.472 2.730 -2.239 1.00 93.75 197 SER A C 1
ATOM 1522 O O . SER A 1 197 ? 1.517 2.898 -2.853 1.00 93.75 197 SER A O 1
ATOM 1524 N N . GLU A 1 198 ? 0.434 2.423 -0.942 1.00 93.12 198 GLU A N 1
ATOM 1525 C CA . GLU A 1 198 ? 1.609 2.349 -0.078 1.00 93.12 198 GLU A CA 1
ATOM 1526 C C . GLU A 1 198 ? 2.543 1.221 -0.527 1.00 93.12 198 GLU A C 1
ATOM 1528 O O . GLU A 1 198 ? 3.710 1.461 -0.834 1.00 93.12 198 GLU A O 1
ATOM 1533 N N . LYS A 1 199 ? 2.007 0.005 -0.685 1.00 94.31 199 LYS A N 1
ATOM 1534 C CA . LYS A 1 199 ? 2.792 -1.167 -1.096 1.00 94.31 199 LYS A CA 1
ATOM 1535 C C . LYS A 1 199 ? 3.394 -1.022 -2.490 1.00 94.31 199 LYS A C 1
ATOM 1537 O O . LYS A 1 199 ? 4.569 -1.321 -2.693 1.00 94.31 199 LYS A O 1
ATOM 1542 N N . VAL A 1 200 ? 2.610 -0.554 -3.459 1.00 95.31 200 VAL A N 1
ATOM 1543 C CA . VAL A 1 200 ? 3.087 -0.365 -4.835 1.00 95.31 200 VAL A CA 1
ATOM 1544 C C . VAL A 1 200 ? 4.091 0.789 -4.907 1.00 95.31 200 VAL A C 1
ATOM 1546 O O . VAL A 1 200 ? 5.071 0.697 -5.648 1.00 95.31 200 VAL A O 1
ATOM 1549 N N . PHE A 1 201 ? 3.901 1.854 -4.123 1.00 95.31 201 PHE A N 1
ATOM 1550 C CA . PHE A 1 201 ? 4.850 2.963 -4.045 1.00 95.31 201 PHE A CA 1
ATOM 1551 C C . PHE A 1 201 ? 6.216 2.512 -3.525 1.00 95.31 201 PHE A C 1
ATOM 1553 O O . PHE A 1 201 ? 7.231 2.869 -4.126 1.00 95.31 201 PHE A O 1
ATOM 1560 N N . ASP A 1 202 ? 6.252 1.690 -2.475 1.00 95.06 202 ASP A N 1
ATOM 1561 C CA . ASP A 1 202 ? 7.502 1.151 -1.933 1.00 95.06 202 ASP A CA 1
ATOM 1562 C C . ASP A 1 202 ? 8.245 0.282 -2.957 1.00 95.06 202 ASP A C 1
ATOM 1564 O O . ASP A 1 202 ? 9.443 0.481 -3.179 1.00 95.06 202 ASP A O 1
ATOM 1568 N N . LEU A 1 203 ? 7.531 -0.602 -3.664 1.00 95.31 203 LEU A N 1
ATOM 1569 C CA . LEU A 1 203 ? 8.105 -1.433 -4.731 1.00 95.31 203 LEU A CA 1
ATOM 1570 C C . LEU A 1 203 ? 8.689 -0.592 -5.875 1.00 95.31 203 LEU A C 1
ATOM 1572 O O . LEU A 1 203 ? 9.799 -0.853 -6.349 1.00 95.31 203 LEU A O 1
ATOM 1576 N N . LEU A 1 204 ? 7.964 0.442 -6.318 1.00 95.81 204 LEU A N 1
ATOM 1577 C CA . LEU A 1 204 ? 8.459 1.348 -7.355 1.00 95.81 204 LEU A CA 1
ATOM 1578 C C . LEU A 1 204 ? 9.670 2.152 -6.876 1.00 95.81 204 LEU A C 1
ATOM 1580 O O . LEU A 1 204 ? 10.592 2.374 -7.659 1.00 95.81 204 LEU A O 1
ATOM 1584 N N . LYS A 1 205 ? 9.687 2.581 -5.611 1.00 94.81 205 LYS A N 1
ATOM 1585 C CA . LYS A 1 205 ? 10.807 3.319 -5.019 1.00 94.81 205 LYS A CA 1
ATOM 1586 C C . LYS A 1 205 ? 12.063 2.455 -4.934 1.00 94.81 205 LYS A C 1
ATOM 1588 O O . LYS A 1 205 ? 13.148 2.932 -5.259 1.00 94.81 205 LYS A O 1
ATOM 1593 N N . GLU A 1 206 ? 11.929 1.190 -4.545 1.00 94.94 206 GLU A N 1
ATOM 1594 C CA . GLU A 1 206 ? 13.049 0.248 -4.532 1.00 94.94 206 GLU A CA 1
ATOM 1595 C C . GLU A 1 206 ? 13.606 0.026 -5.945 1.00 94.94 206 GLU A C 1
ATOM 1597 O O . GLU A 1 206 ? 14.811 0.162 -6.171 1.00 94.94 206 GLU A O 1
ATOM 1602 N N . ALA A 1 207 ? 12.731 -0.241 -6.916 1.00 95.25 207 ALA A N 1
ATOM 1603 C CA . ALA A 1 207 ? 13.126 -0.428 -8.308 1.00 95.25 207 ALA A CA 1
ATOM 1604 C C . ALA A 1 207 ? 13.748 0.837 -8.922 1.00 95.25 207 ALA A C 1
ATOM 1606 O O . ALA A 1 207 ? 14.689 0.752 -9.706 1.00 95.25 207 ALA A O 1
ATOM 1607 N N . TRP A 1 208 ? 13.266 2.021 -8.540 1.00 94.88 208 TRP A N 1
ATOM 1608 C CA . TRP A 1 208 ? 13.850 3.305 -8.925 1.00 94.88 208 TRP A CA 1
ATOM 1609 C C . TRP A 1 208 ? 15.264 3.499 -8.394 1.00 94.88 208 TRP A C 1
ATOM 1611 O O . TRP A 1 208 ? 16.128 3.989 -9.121 1.00 94.88 208 TRP A O 1
ATOM 1621 N N . ASN A 1 209 ? 15.511 3.107 -7.146 1.00 94.00 209 ASN A N 1
ATOM 1622 C CA . ASN A 1 209 ? 16.846 3.185 -6.568 1.00 94.00 209 ASN A CA 1
ATOM 1623 C C . ASN A 1 209 ? 17.817 2.270 -7.324 1.00 94.00 209 ASN A C 1
ATOM 1625 O O . ASN A 1 209 ? 18.882 2.739 -7.712 1.00 94.00 209 ASN A O 1
ATOM 1629 N N . LYS A 1 210 ? 17.417 1.025 -7.624 1.00 92.75 210 LYS A N 1
ATOM 1630 C CA . LYS A 1 210 ? 18.222 0.090 -8.435 1.00 92.75 210 LYS A CA 1
ATOM 1631 C C . LYS A 1 210 ? 18.474 0.625 -9.845 1.00 92.75 210 LYS A C 1
ATOM 1633 O O . LYS A 1 210 ? 19.621 0.713 -10.262 1.00 92.75 210 LYS A O 1
ATOM 1638 N N . PHE A 1 211 ? 17.426 1.090 -10.526 1.00 93.00 211 PHE A N 1
ATOM 1639 C CA . PHE A 1 211 ? 17.530 1.690 -11.858 1.00 93.00 211 PHE A CA 1
ATOM 1640 C C . PHE A 1 211 ? 18.500 2.879 -11.889 1.00 93.00 211 PHE A C 1
ATOM 1642 O O . PHE A 1 211 ? 19.314 2.992 -12.800 1.00 93.00 211 PHE A O 1
ATOM 1649 N N . ASN A 1 212 ? 18.445 3.767 -10.891 1.00 90.19 212 ASN A N 1
ATOM 1650 C CA . ASN A 1 212 ? 19.392 4.875 -10.816 1.00 90.19 212 ASN A CA 1
ATOM 1651 C C . ASN A 1 212 ? 20.813 4.404 -10.530 1.00 90.19 212 ASN A C 1
ATOM 1653 O O . ASN A 1 212 ? 21.728 5.026 -11.040 1.00 90.19 212 ASN A O 1
ATOM 1657 N N . SER A 1 213 ? 21.010 3.362 -9.723 1.00 87.75 213 SER A N 1
ATOM 1658 C CA . SER A 1 213 ? 22.341 2.802 -9.483 1.00 87.75 213 SER A CA 1
ATOM 1659 C C . SER A 1 213 ? 22.930 2.138 -10.728 1.00 87.75 213 SER A C 1
ATOM 1661 O O . SER A 1 213 ? 24.130 2.241 -10.934 1.00 87.75 213 SER A O 1
ATOM 1663 N N . GLU A 1 214 ? 22.111 1.493 -11.560 1.00 83.19 214 GLU A N 1
ATOM 1664 C CA . GLU A 1 214 ? 22.549 0.812 -12.787 1.00 83.19 214 GLU A CA 1
ATOM 1665 C C . GLU A 1 214 ? 22.799 1.771 -13.961 1.00 83.19 214 GLU A C 1
ATOM 1667 O O . GLU A 1 214 ? 23.668 1.504 -14.777 1.00 83.19 214 GLU A O 1
ATOM 1672 N N . GLU A 1 215 ? 22.069 2.888 -14.051 1.00 72.38 215 GLU A N 1
ATOM 1673 C CA . GLU A 1 215 ? 22.180 3.849 -15.167 1.00 72.38 215 GLU A CA 1
ATOM 1674 C C . GLU A 1 215 ? 23.052 5.082 -14.848 1.00 72.38 215 GLU A C 1
ATOM 1676 O O . GLU A 1 215 ? 23.142 6.000 -15.666 1.00 72.38 215 GLU A O 1
ATOM 1681 N N . LEU A 1 216 ? 23.651 5.158 -13.649 1.00 58.31 216 LEU A N 1
ATOM 1682 C CA . LEU A 1 216 ? 24.662 6.177 -13.305 1.00 58.31 216 LEU A CA 1
ATOM 1683 C C . LEU A 1 216 ? 26.113 5.708 -13.512 1.00 58.31 216 LEU A C 1
ATOM 1685 O O . LEU A 1 216 ? 27.023 6.502 -13.267 1.00 58.31 216 LEU A O 1
ATOM 1689 N N . PHE A 1 217 ? 26.318 4.459 -13.928 1.00 46.16 217 PHE A N 1
ATOM 1690 C CA . PHE A 1 217 ? 27.605 3.899 -14.350 1.00 46.16 217 PHE A CA 1
ATOM 1691 C C . PHE A 1 217 ? 27.586 3.633 -15.856 1.00 46.16 217 PHE A C 1
ATOM 1693 O O . PHE A 1 217 ? 28.676 3.727 -16.463 1.00 46.16 217 PHE A O 1
#

Radius of gyration: 35.95 Å; Cα contacts (8 Å, |Δi|>4): 110; chains: 1; bounding box: 69×69×90 Å

pLDDT: mean 74.94, std 23.28, range [27.48, 95.94]

Foldseek 3Di:
DDDDDDDDDDDDDDDDDDDDDDDDDDDDDDDDDDDDDDDDDDDDDDPPPPPVVVVQVVVDPDDDPPLDQDDDPPDDPVVSVVSVVVSVVVVVVVVVVVVVVVVVVVVVVVVVVVLVVLLVVLVVVLCVQCPPCQLPLLSLLQCVVVNADPVLPQDHDHSVQVPDPVSSVVSLVSLCSSLPLVNCVVVVHDSSSSSSSVSSNVSNVNSVVSSCVVVVD

Mean predicted aligned error: 17.66 Å

Nearest PDB structures (foldseek):
  3ag7-assembly1_A  TM=9.751E-01  e=1.067E-08  Arabidopsis thaliana
  5c22-assembly4_D  TM=3.647E-01  e=1.386E+00  Escherichia coli
  5c22-assembly3_C  TM=3.487E-01  e=2.303E+00  Escherichia coli
  8i7r-assembly1_Ca  TM=3.508E-01  e=8.193E+00  Mus musculus

Sequence (217 aa):
MGSRPSSAPRPRATASDPVFDGQNKGGPEVARRTSVGSSSSMKKASSTANIVDDLSSIFGAAASPSGEFQEVEGETEERRRARLERHQRTQERAAKALAEKNQRDLQVQKEQAERHRIAETLDAEIKRWAAGKEGNLRALLSTLQYVLWPECGWQPVSLTDLITAAAVKKAYRKATLCIHPDKVQQKGANLQQKYVSEKVFDLLKEAWNKFNSEELF

Solvent-accessible surface area (backbone atoms only — not comparable to full-atom values): 13957 Å² total; per-residue (Å²): 138,89,80,89,85,87,83,90,91,87,84,92,80,89,85,82,86,90,84,85,89,83,85,84,85,85,86,88,86,90,89,88,86,80,89,84,86,86,90,82,92,80,84,86,79,86,74,80,75,61,64,67,62,59,59,53,66,76,56,66,96,80,71,69,94,56,101,62,91,82,86,68,93,93,63,56,70,69,60,53,51,56,52,50,53,54,49,50,57,50,52,50,52,52,52,50,55,50,50,53,51,50,51,53,54,51,49,54,50,51,55,49,51,52,55,48,56,53,48,53,54,49,49,51,51,52,48,62,65,39,59,97,36,70,52,38,46,61,58,46,58,43,51,42,68,81,77,54,62,85,88,47,71,75,72,86,39,54,64,84,64,40,70,46,68,69,42,40,56,52,51,51,56,51,48,50,62,37,36,28,57,69,55,36,54,75,71,68,52,51,73,65,55,46,51,51,21,49,56,51,46,52,50,51,51,53,4,46,53,50,50,53,63,66,72,73,109

InterPro domains:
  IPR036869 Chaperone J-domain superfamily [G3DSA:1.10.287.110] (86-216)
  IPR036869 Chaperone J-domain superfamily [SSF46565] (53-215)